Protein AF-A0A1G1HR09-F1 (afdb_monomer)

Solvent-accessible surface area (backbone atoms only — not comparable to full-atom values): 14520 Å² total; per-residue (Å²): 130,71,64,75,44,58,38,80,32,39,50,44,36,66,47,55,40,38,37,26,39,53,86,52,92,50,70,84,75,27,47,77,76,46,40,32,34,39,37,84,41,73,72,37,59,47,62,65,47,36,33,41,48,48,74,45,68,47,99,82,72,47,78,47,76,48,40,28,36,67,82,75,72,43,74,47,55,72,45,78,48,79,88,72,43,75,74,55,55,39,46,73,56,39,34,37,36,38,39,35,40,47,19,14,48,88,26,46,75,64,35,40,52,39,41,39,49,36,55,43,51,41,52,65,68,44,70,65,45,46,47,29,46,21,32,31,29,21,52,80,42,80,78,36,72,72,39,73,56,60,70,62,53,42,55,55,49,71,69,62,68,51,41,66,57,28,50,47,34,60,48,55,48,44,38,66,75,74,64,60,68,63,84,85,36,52,37,36,36,43,36,31,37,47,48,72,43,76,49,57,72,54,31,44,52,37,37,54,50,42,37,75,72,33,30,32,30,34,25,33,29,30,82,86,32,38,58,72,54,36,40,68,47,16,70,42,80,82,33,44,45,48,46,90,54,92,69,60,67,49,83,72,64,49,43,48,71,49,68,49,75,84,70,86,73,72,91,124

Foldseek 3Di:
DFDKDWAAAFQDFKFKAWEWADDDPDLLPTHTLFIKMFGRQGGGATRPWIKGKDWDQDPVRRIDIWIAGPVVRDITDMDTDPPDDVLCVLAPAEAEEEEEEEQAQVCADVNLVLSLLLVLLQLVLCLSHHYWYWYQYVVPGTQGATDPPSVVVSVSSVPGHHYDAAQLLVRLVCCPPPHVPDPRHQAEYEHRDLQDHPDLVSNLVSLVVCRVVGYAYAYEHEPNHPQVSRCSSGSHVVSYYYSPDNDRCCVVRNSYHDYDPPPDDDDD

Mean predicted aligned error: 11.93 Å

Secondary structure (DSSP, 8-state):
-PPEEE--STT---EEEEEEE-S-SSGGGSEEEEEEEE-------TTT-EEEEEEEE-TTSPEEEEEEETTTTEEEPEEE-TT--HHHHTTSS-EEEEEEEE-SGGGTTHHHHHHHHHHHHHHHHHTTS-EEEEEEEETTEEEEEEES-HHHHHHHHHT----S---HHHHHHHIIIIIS--TTSEEEEEEEE-S--SSHHHHHHHHHHHHHTTEEEEEEE-TT--HHHHHHHSSSGGGEEETTS---SHHHHS--EEEE--------

pLDDT: mean 79.77, std 18.25, range [26.56, 97.94]

Nearest PDB structures (foldseek):
  5tky-assembly1_A  TM=8.201E-01  e=2.910E-06  Thermochaetoides thermophila DSM 1495
  7ko2-assembly2_B  TM=7.875E-01  e=2.279E-06  Escherichia coli K-12
  4b9q-assembly3_C  TM=7.978E-01  e=3.716E-06  Escherichia coli
  7ko2-assembly4_D  TM=7.795E-01  e=8.227E-06  Escherichia coli K-12
  5nro-assembly1_A  TM=7.890E-01  e=1.117E-05  Escherichia coli

Sequence (268 aa):
MSPDYVTTYNNQETLDLYVIEGEAEDPRDCELVGSWQIYDIPRRPAGETRLKVTYKYNHNQIVEVEAVDLNNEKTLPLRRIENADMDQLSASRQMDIALLIDCSGSMSGSKISEAKTAAISFLDNFKIASGRVGVITFPGGITQPLNNNFELVKTKIGSLYAGGGTPMTVAIDMVHTQMLTAEEYDKVIVLLSDGAPDHPPSAEASANFAKKKGIRIITVGVSGADEQFLKKIASSPEDYHFCNQSFELESTFINIATQLMGSGLSKL

Structure (mmCIF, N/CA/C/O backbone):
data_AF-A0A1G1HR09-F1
#
_entry.id   AF-A0A1G1HR09-F1
#
loop_
_atom_site.group_PDB
_atom_site.id
_atom_site.type_symbol
_atom_site.label_atom_id
_atom_site.label_alt_id
_atom_site.label_comp_id
_atom_site.label_asym_id
_atom_site.label_entity_id
_atom_site.label_seq_id
_atom_site.pdbx_PDB_ins_code
_atom_site.Cartn_x
_atom_site.Cartn_y
_atom_site.Cartn_z
_atom_site.occupancy
_atom_site.B_iso_or_equiv
_atom_site.auth_seq_id
_atom_site.auth_comp_id
_atom_site.auth_asym_id
_atom_site.auth_atom_id
_atom_site.pdbx_PDB_model_num
ATOM 1 N N . MET A 1 1 ? -19.536 17.354 13.042 1.00 36.59 1 MET A N 1
ATOM 2 C CA . MET A 1 1 ? -20.090 16.353 12.103 1.00 36.59 1 MET A CA 1
ATOM 3 C C . MET A 1 1 ? -19.378 15.051 12.399 1.00 36.59 1 MET A C 1
ATOM 5 O O . MET A 1 1 ? -18.164 15.094 12.523 1.00 36.59 1 MET A O 1
ATOM 9 N N . SER A 1 2 ? -20.104 13.948 12.581 1.00 52.56 2 SER A N 1
ATOM 10 C CA . SER A 1 2 ? -19.480 12.625 12.656 1.00 52.56 2 SER A CA 1
ATOM 11 C C . SER A 1 2 ? -18.902 12.274 11.282 1.00 52.56 2 SER A C 1
ATOM 13 O O . SER A 1 2 ? -19.634 12.446 10.303 1.00 52.56 2 SER A O 1
ATOM 15 N N . PRO A 1 3 ? -17.648 11.824 11.176 1.00 59.38 3 PRO A N 1
ATOM 16 C CA . PRO A 1 3 ? -17.111 11.345 9.906 1.00 59.38 3 PRO A CA 1
ATOM 17 C C . PRO A 1 3 ? -17.829 10.061 9.449 1.00 59.38 3 PRO A C 1
ATOM 19 O O . PRO A 1 3 ? -18.303 9.262 10.261 1.00 59.38 3 PRO A O 1
ATOM 22 N N . ASP A 1 4 ? -17.919 9.895 8.131 1.00 73.19 4 ASP A N 1
ATOM 23 C CA . ASP A 1 4 ? -18.325 8.643 7.498 1.00 73.19 4 ASP A CA 1
ATOM 24 C C . ASP A 1 4 ? -17.071 7.778 7.315 1.00 73.19 4 ASP A C 1
ATOM 26 O O . ASP A 1 4 ? -16.064 8.248 6.789 1.00 73.19 4 ASP A O 1
ATOM 30 N N . TYR A 1 5 ? -17.138 6.514 7.714 1.00 75.25 5 TYR A N 1
ATOM 31 C CA . TYR A 1 5 ? -16.057 5.541 7.580 1.00 75.25 5 TYR A CA 1
ATOM 32 C C . TYR A 1 5 ? -16.332 4.589 6.430 1.00 75.25 5 TYR A C 1
ATOM 34 O O . TYR A 1 5 ? -17.486 4.335 6.088 1.00 75.25 5 TYR A O 1
ATOM 42 N N . VAL A 1 6 ? -15.279 4.019 5.854 1.00 76.31 6 VAL A N 1
ATOM 43 C CA . VAL A 1 6 ? -15.390 3.005 4.806 1.00 76.31 6 VAL A CA 1
ATOM 44 C C . VAL A 1 6 ? -14.567 1.779 5.157 1.00 76.31 6 VAL A C 1
ATOM 46 O O . VAL A 1 6 ? -13.488 1.890 5.732 1.00 76.31 6 VAL A O 1
ATOM 49 N N . THR A 1 7 ? -15.061 0.593 4.807 1.00 72.69 7 THR A N 1
ATOM 50 C CA . THR A 1 7 ? -14.239 -0.623 4.889 1.00 72.69 7 THR A CA 1
ATOM 51 C C . THR A 1 7 ? -13.057 -0.508 3.936 1.00 72.69 7 THR A C 1
ATOM 53 O O . THR A 1 7 ? -13.238 -0.126 2.782 1.00 72.69 7 THR A O 1
ATOM 56 N N . THR A 1 8 ? -11.860 -0.874 4.375 1.00 60.62 8 THR A N 1
ATOM 57 C CA . THR A 1 8 ? -10.617 -0.643 3.627 1.00 60.62 8 THR A CA 1
ATOM 58 C C . THR A 1 8 ? -10.128 -1.871 2.859 1.00 60.62 8 THR A C 1
ATOM 60 O O . THR A 1 8 ? -9.249 -1.753 2.006 1.00 60.62 8 THR A O 1
ATOM 63 N N . TYR A 1 9 ? -10.718 -3.045 3.102 1.00 57.59 9 TYR A N 1
ATOM 64 C CA . TYR A 1 9 ? -10.429 -4.280 2.372 1.00 57.59 9 TYR A CA 1
ATOM 65 C C . TYR A 1 9 ? -11.696 -5.109 2.123 1.00 57.59 9 TYR A C 1
ATOM 67 O O . TYR A 1 9 ? -12.739 -4.927 2.756 1.00 57.59 9 TYR A O 1
ATOM 75 N N . ASN A 1 10 ? -11.615 -6.015 1.145 1.00 61.25 10 ASN A N 1
ATOM 76 C CA . ASN A 1 10 ? -12.748 -6.842 0.748 1.00 61.25 10 ASN A CA 1
ATOM 77 C C . ASN A 1 10 ? -13.206 -7.745 1.885 1.00 61.25 10 ASN A C 1
ATOM 79 O O . ASN A 1 10 ? -12.396 -8.419 2.517 1.00 61.25 10 ASN A O 1
ATOM 83 N N . ASN A 1 11 ? -14.523 -7.855 2.031 1.00 70.06 11 ASN A N 1
ATOM 84 C CA . ASN A 1 11 ? -15.175 -8.706 3.015 1.00 70.06 11 ASN A CA 1
ATOM 85 C C . ASN A 1 11 ? -14.739 -8.387 4.451 1.00 70.06 11 ASN A C 1
ATOM 87 O O . ASN A 1 11 ? -14.703 -9.283 5.285 1.00 70.06 11 ASN A O 1
ATOM 91 N N . GLN A 1 12 ? -14.404 -7.128 4.734 1.00 74.94 12 GLN A N 1
ATOM 92 C CA . GLN A 1 12 ? -14.158 -6.660 6.089 1.00 74.94 12 GLN A CA 1
ATOM 93 C C . GLN A 1 12 ? -15.421 -6.826 6.940 1.00 74.94 12 GLN A C 1
ATOM 95 O O . GLN A 1 12 ? -16.451 -6.220 6.654 1.00 74.94 12 GLN A O 1
ATOM 100 N N . GLU A 1 13 ? -15.324 -7.648 7.984 1.00 82.81 13 GLU A N 1
ATOM 101 C CA . GLU A 1 13 ? -16.438 -7.971 8.890 1.00 82.81 13 GLU A CA 1
ATOM 102 C C . GLU A 1 13 ? -16.353 -7.231 10.228 1.00 82.81 13 GLU A C 1
ATOM 104 O O . GLU A 1 13 ? -17.333 -7.185 10.973 1.00 82.81 13 GLU A O 1
ATOM 109 N N . THR A 1 14 ? -15.194 -6.643 10.535 1.00 80.62 14 THR A N 1
ATOM 110 C CA . THR A 1 14 ? -14.959 -5.915 11.783 1.00 80.62 14 THR A CA 1
ATOM 111 C C . THR A 1 14 ? -14.255 -4.582 11.551 1.00 80.62 14 THR A C 1
ATOM 113 O O . THR A 1 14 ? -13.504 -4.412 10.586 1.00 80.62 14 THR A O 1
ATOM 116 N N . LEU A 1 15 ? -14.507 -3.623 12.437 1.00 76.44 15 LEU A N 1
ATOM 117 C CA . LEU A 1 15 ? -13.826 -2.333 12.483 1.00 76.44 15 LEU A CA 1
ATOM 118 C C . LEU A 1 15 ? -13.651 -1.926 13.946 1.00 76.44 15 LEU A C 1
ATOM 120 O O . LEU A 1 15 ? -14.633 -1.843 14.680 1.00 76.44 15 LEU A O 1
ATOM 124 N N . ASP A 1 16 ? -12.413 -1.695 14.365 1.00 76.62 16 ASP A N 1
ATOM 125 C CA . ASP A 1 16 ? -12.132 -1.162 15.698 1.00 76.62 16 ASP A CA 1
ATOM 126 C C . ASP A 1 16 ? -12.306 0.359 15.686 1.00 76.62 16 ASP A C 1
ATOM 128 O O . ASP A 1 16 ? -12.071 0.998 14.672 1.00 76.62 16 ASP A O 1
ATOM 132 N N . LEU A 1 17 ? -12.779 0.924 16.786 1.00 76.06 17 LEU A N 1
ATOM 133 C CA . LEU A 1 17 ? -13.113 2.329 16.968 1.00 76.06 17 LEU A CA 1
ATOM 134 C C . LEU A 1 17 ? -12.443 2.810 18.249 1.00 76.06 17 LEU A C 1
ATOM 136 O O . LEU A 1 17 ? -12.728 2.262 19.319 1.00 76.06 17 LEU A O 1
ATOM 140 N N . TYR A 1 18 ? -11.662 3.886 18.160 1.00 75.19 18 TYR A N 1
ATOM 141 C CA . TYR A 1 18 ? -11.074 4.562 19.314 1.00 75.19 18 TYR A CA 1
ATOM 142 C C . TYR A 1 18 ? -11.647 5.976 19.433 1.00 75.19 18 TYR A C 1
ATOM 144 O O . TYR A 1 18 ? -11.690 6.772 18.493 1.00 75.19 18 TYR A O 1
ATOM 152 N N . VAL A 1 19 ? -12.156 6.301 20.612 1.00 76.12 19 VAL A N 1
ATOM 153 C CA . VAL A 1 19 ? -12.622 7.653 20.916 1.00 76.12 19 VAL A CA 1
ATOM 154 C C . VAL A 1 19 ? -11.577 8.275 21.814 1.00 76.12 19 VAL A C 1
ATOM 156 O O . VAL A 1 19 ? -11.312 7.750 22.894 1.00 76.12 19 VAL A O 1
ATOM 159 N N . ILE A 1 20 ? -10.981 9.365 21.345 1.00 71.62 20 ILE A N 1
ATOM 160 C CA . ILE A 1 20 ? -9.892 10.058 22.024 1.00 71.62 20 ILE A CA 1
ATOM 161 C C . ILE A 1 20 ? -10.273 11.517 22.292 1.00 71.62 20 ILE A C 1
ATOM 163 O O . ILE A 1 20 ? -11.058 12.123 21.560 1.00 71.62 20 ILE A O 1
ATOM 167 N N . GLU A 1 21 ? -9.714 12.089 23.343 1.00 69.25 21 GLU A N 1
ATOM 168 C CA . GLU A 1 21 ? -9.945 13.466 23.762 1.00 69.25 21 GLU A CA 1
ATOM 169 C C . GLU A 1 21 ? -8.602 14.156 24.003 1.00 69.25 21 GLU A C 1
ATOM 171 O O . GLU A 1 21 ? -7.722 13.626 24.674 1.00 69.25 21 GLU A O 1
ATOM 176 N N . GLY A 1 22 ? -8.411 15.332 23.411 1.00 66.62 22 GLY A N 1
ATOM 177 C CA . GLY A 1 22 ? -7.154 16.072 23.505 1.00 66.62 22 GLY A CA 1
ATOM 178 C C . GLY A 1 22 ? -6.990 17.079 22.373 1.00 66.62 22 GLY A C 1
ATOM 179 O O . GLY A 1 22 ? -7.730 17.049 21.393 1.00 66.62 22 GLY A O 1
ATOM 180 N N . GLU A 1 23 ? -6.032 17.993 22.519 1.00 62.81 23 GLU A N 1
ATOM 181 C CA . GLU A 1 23 ? -5.718 19.045 21.534 1.00 62.81 23 GLU A CA 1
ATOM 182 C C . GLU A 1 23 ? -4.424 18.767 20.751 1.00 62.81 23 GLU A C 1
ATOM 184 O O . GLU A 1 23 ? -4.019 19.584 19.924 1.00 62.81 23 GLU A O 1
ATOM 189 N N . ALA A 1 24 ? -3.760 17.638 21.015 1.00 60.66 24 ALA A N 1
ATOM 190 C CA . ALA A 1 24 ? -2.524 17.281 20.335 1.00 60.66 24 ALA A CA 1
ATOM 191 C C . ALA A 1 24 ? -2.766 17.015 18.840 1.00 60.66 24 ALA A C 1
ATOM 193 O O . ALA A 1 24 ? -3.820 16.519 18.443 1.00 60.66 24 ALA A O 1
ATOM 194 N N . GLU A 1 25 ? -1.773 17.360 18.017 1.00 55.44 25 GLU A N 1
ATOM 195 C CA . GLU A 1 25 ? -1.789 17.062 16.579 1.00 55.44 25 GLU A CA 1
ATOM 196 C C . GLU A 1 25 ? -1.652 15.553 16.332 1.00 55.44 25 GLU A C 1
ATOM 198 O O . GLU A 1 25 ? -2.268 15.018 15.413 1.00 55.44 25 GLU A O 1
ATOM 203 N N . ASP A 1 26 ? -0.898 14.868 17.196 1.00 54.19 26 ASP A N 1
ATOM 204 C CA . ASP A 1 26 ? -0.771 13.417 17.214 1.00 54.19 26 ASP A CA 1
ATOM 205 C C . ASP A 1 26 ? -1.897 12.779 18.058 1.00 54.19 26 ASP A C 1
ATOM 207 O O . ASP A 1 26 ? -1.981 13.024 19.267 1.00 54.19 26 ASP A O 1
ATOM 211 N N . PRO A 1 27 ? -2.756 11.925 17.470 1.00 57.50 27 PRO A N 1
ATOM 212 C CA . PRO A 1 27 ? -3.788 11.182 18.193 1.00 57.50 27 PRO A CA 1
ATOM 213 C C . PRO A 1 27 ? -3.282 10.337 19.371 1.00 57.50 27 PRO A C 1
ATOM 215 O O . PRO A 1 27 ? -4.057 10.051 20.282 1.00 57.50 27 PRO A O 1
ATOM 218 N N . ARG A 1 28 ? -2.009 9.923 19.364 1.00 55.88 28 ARG A N 1
ATOM 219 C CA . ARG A 1 28 ? -1.389 9.116 20.433 1.00 55.88 28 ARG A CA 1
ATOM 220 C C . ARG A 1 28 ? -1.065 9.930 21.679 1.00 55.88 28 ARG A C 1
ATOM 222 O O . ARG A 1 28 ? -0.989 9.375 22.770 1.00 55.88 28 ARG A O 1
ATOM 229 N N . ASP A 1 29 ? -0.925 11.239 21.513 1.00 62.75 29 ASP A N 1
ATOM 230 C CA . ASP A 1 29 ? -0.725 12.182 22.609 1.00 62.75 29 ASP A CA 1
ATOM 231 C C . ASP A 1 29 ? -2.065 12.647 23.220 1.00 62.75 29 ASP A C 1
ATOM 233 O O . ASP A 1 29 ? -2.084 13.452 24.154 1.00 62.75 29 ASP A O 1
ATOM 237 N N . CYS A 1 30 ? -3.198 12.149 22.706 1.00 63.59 30 CYS A N 1
ATOM 238 C CA . CYS A 1 30 ? -4.532 12.375 23.263 1.00 63.59 30 CYS A CA 1
ATOM 239 C C . CYS A 1 30 ? -4.938 11.268 24.253 1.00 63.59 30 CYS A C 1
ATOM 241 O O . CYS A 1 30 ? -4.471 10.132 24.193 1.00 63.59 30 CYS A O 1
ATOM 243 N N . GLU A 1 31 ? -5.869 11.581 25.153 1.00 73.56 31 GLU A N 1
ATOM 244 C CA . GLU A 1 31 ? -6.405 10.634 26.128 1.00 73.56 31 GLU A CA 1
ATOM 245 C C . GLU A 1 31 ? -7.423 9.686 25.479 1.00 73.56 31 GLU A C 1
ATOM 247 O O . GLU A 1 31 ? -8.344 10.120 24.787 1.00 73.56 31 GLU A O 1
ATOM 252 N N . LEU A 1 32 ? -7.301 8.378 25.723 1.00 72.38 32 LEU A N 1
ATOM 253 C CA . LEU A 1 32 ? -8.275 7.393 25.256 1.00 72.38 32 LEU A CA 1
ATOM 254 C C . LEU A 1 32 ? -9.525 7.391 26.149 1.00 72.38 32 LEU A C 1
ATOM 256 O O . LEU A 1 32 ? -9.507 6.891 27.272 1.00 72.38 32 LEU A O 1
ATOM 260 N N . VAL A 1 33 ? -10.645 7.867 25.608 1.00 78.69 33 VAL A N 1
ATOM 261 C CA . VAL A 1 33 ? -11.955 7.891 26.281 1.00 78.69 33 VAL A CA 1
ATOM 262 C C . VAL A 1 33 ? -12.628 6.515 26.243 1.00 78.69 33 VAL A C 1
ATOM 264 O O . VAL A 1 33 ? -13.330 6.110 27.175 1.00 78.69 33 VAL A O 1
ATOM 267 N N . GLY A 1 34 ? -12.423 5.761 25.163 1.00 78.31 34 GLY A N 1
ATOM 268 C CA . GLY A 1 34 ? -12.901 4.388 25.069 1.00 78.31 34 GLY A CA 1
ATOM 269 C C . GLY A 1 34 ? -12.641 3.726 23.725 1.00 78.31 34 GLY A C 1
ATOM 270 O O . GLY A 1 34 ? -12.314 4.381 22.735 1.00 78.31 34 GLY A O 1
ATOM 271 N N . SER A 1 35 ? -12.837 2.408 23.701 1.00 81.69 35 SER A N 1
ATOM 272 C CA . SER A 1 35 ? -12.610 1.579 22.520 1.00 81.69 35 SER A CA 1
ATOM 273 C C . SER A 1 35 ? -13.727 0.569 22.314 1.00 81.69 35 SER A C 1
ATOM 275 O O . SER A 1 35 ? -14.212 -0.063 23.261 1.00 81.69 35 SER A O 1
ATOM 277 N N . TRP A 1 36 ? -14.115 0.393 21.057 1.00 84.94 36 TRP A N 1
ATOM 278 C CA . TRP A 1 36 ? -15.153 -0.540 20.639 1.00 84.94 36 TRP A CA 1
ATOM 279 C C . TRP A 1 36 ? -14.716 -1.280 19.387 1.00 84.94 36 TRP A C 1
ATOM 281 O O . TRP A 1 36 ? -14.022 -0.725 18.552 1.00 84.94 36 TRP A O 1
ATOM 291 N N . GLN A 1 37 ? -15.181 -2.508 19.219 1.00 84.44 37 GLN A N 1
ATOM 292 C CA . GLN A 1 37 ? -15.161 -3.180 17.931 1.00 84.44 37 GLN A CA 1
ATOM 293 C C . GLN A 1 37 ? -16.584 -3.254 17.392 1.00 84.44 37 GLN A C 1
ATOM 295 O O . GLN A 1 37 ? -17.471 -3.819 18.038 1.00 84.44 37 GLN A O 1
ATOM 300 N N . ILE A 1 38 ? -16.782 -2.704 16.202 1.00 88.25 38 ILE A N 1
ATOM 301 C CA . ILE A 1 38 ? -17.940 -2.956 15.353 1.00 88.25 38 ILE A CA 1
ATOM 302 C C . ILE A 1 38 ? -17.717 -4.320 14.700 1.00 88.25 38 ILE A C 1
ATOM 304 O O . ILE A 1 38 ? -16.644 -4.575 14.151 1.00 88.25 38 ILE A O 1
ATOM 308 N N . TYR A 1 39 ? -18.705 -5.204 14.766 1.00 86.62 39 TYR A N 1
ATOM 309 C CA . TYR A 1 39 ? -18.636 -6.537 14.162 1.00 86.62 39 TYR A CA 1
ATOM 310 C C . TYR A 1 39 ? -19.902 -6.846 13.358 1.00 86.62 39 TYR A C 1
ATOM 312 O O . TYR A 1 39 ? -20.828 -6.037 13.314 1.00 86.62 39 TYR A O 1
ATOM 320 N N . ASP A 1 40 ? -19.917 -7.989 12.670 1.00 89.75 40 ASP A N 1
ATOM 321 C CA . ASP A 1 40 ? -20.968 -8.384 11.722 1.00 89.75 40 ASP A CA 1
ATOM 322 C C . ASP A 1 40 ? -21.196 -7.359 10.595 1.00 89.75 40 ASP A C 1
ATOM 324 O O . ASP A 1 40 ? -22.316 -7.187 10.097 1.00 89.75 40 ASP A O 1
ATOM 328 N N . ILE A 1 41 ? -20.126 -6.679 10.166 1.00 89.31 41 ILE A N 1
ATOM 329 C CA . ILE A 1 41 ? -20.164 -5.826 8.978 1.00 89.31 41 ILE A CA 1
ATOM 330 C C . ILE A 1 41 ? -20.441 -6.724 7.758 1.00 89.31 41 ILE A C 1
ATOM 332 O O . ILE A 1 41 ? -19.725 -7.707 7.548 1.00 89.31 41 ILE A O 1
ATOM 336 N N . PRO A 1 42 ? -21.462 -6.428 6.930 1.00 89.88 42 PRO A N 1
ATOM 337 C CA . PRO A 1 42 ? -21.743 -7.238 5.754 1.00 89.88 42 PRO A CA 1
ATOM 338 C C . PRO A 1 42 ? -20.546 -7.296 4.801 1.00 89.88 42 PRO A C 1
ATOM 340 O O . PRO A 1 42 ? -19.979 -6.269 4.426 1.00 89.88 42 PRO A O 1
ATOM 343 N N . ARG A 1 43 ? -20.206 -8.511 4.359 1.00 84.50 43 ARG A N 1
ATOM 344 C CA . ARG A 1 43 ? -19.119 -8.754 3.407 1.00 84.50 43 ARG A CA 1
ATOM 345 C C . ARG A 1 43 ? -19.410 -8.069 2.069 1.00 84.50 43 ARG A C 1
ATOM 347 O O . ARG A 1 43 ? -20.310 -8.487 1.339 1.00 84.50 43 ARG A O 1
ATOM 354 N N . ARG A 1 44 ? -18.641 -7.029 1.750 1.00 84.81 44 ARG A N 1
ATOM 355 C CA . ARG A 1 44 ? -18.677 -6.293 0.477 1.00 84.81 44 ARG A CA 1
ATOM 356 C C . ARG A 1 44 ? -17.250 -6.012 -0.008 1.00 84.81 44 ARG A C 1
ATOM 358 O O . ARG A 1 44 ? -16.317 -6.106 0.794 1.00 84.81 44 ARG A O 1
ATOM 365 N N . PRO A 1 45 ? -17.043 -5.693 -1.294 1.00 80.06 45 PRO A N 1
ATOM 366 C CA . PRO A 1 45 ? -15.780 -5.133 -1.761 1.00 80.06 45 PRO A CA 1
ATOM 367 C C . PRO A 1 45 ? -15.327 -3.920 -0.932 1.00 80.06 45 PRO A C 1
ATOM 369 O O . PRO A 1 45 ? -16.144 -3.196 -0.360 1.00 80.06 45 PRO A O 1
ATOM 372 N N . ALA A 1 46 ? -14.014 -3.706 -0.870 1.00 69.56 46 ALA A N 1
ATOM 373 C CA . ALA A 1 46 ? -13.408 -2.558 -0.207 1.00 69.56 46 ALA A CA 1
ATOM 374 C C . ALA A 1 46 ? -14.032 -1.243 -0.706 1.00 69.56 46 ALA A C 1
ATOM 376 O O . ALA A 1 46 ? -14.343 -1.101 -1.888 1.00 69.56 46 ALA A O 1
ATOM 377 N N . GLY A 1 47 ? -14.221 -0.287 0.199 1.00 70.81 47 GLY A N 1
ATOM 378 C CA . GLY A 1 47 ? -14.843 1.008 -0.070 1.00 70.81 47 GLY A CA 1
ATOM 379 C C . GLY A 1 47 ? -16.368 0.992 -0.229 1.00 70.81 47 GLY A C 1
ATOM 380 O O . GLY A 1 47 ? -16.976 2.059 -0.189 1.00 70.81 47 GLY A O 1
ATOM 381 N N . GLU A 1 48 ? -17.014 -0.171 -0.390 1.00 83.00 48 GLU A N 1
ATOM 382 C CA . GLU A 1 48 ? -18.465 -0.214 -0.626 1.00 83.00 48 GLU A CA 1
ATOM 383 C C . GLU A 1 48 ? -19.295 -0.080 0.646 1.00 83.00 48 GLU A C 1
ATOM 385 O O . GLU A 1 48 ? -20.377 0.504 0.596 1.00 83.00 48 GLU A O 1
ATOM 390 N N . THR A 1 49 ? -18.827 -0.611 1.776 1.00 84.25 49 THR A N 1
ATOM 391 C CA . THR A 1 49 ? -19.518 -0.423 3.053 1.00 84.25 49 THR A CA 1
ATOM 392 C C . THR A 1 49 ? -19.160 0.942 3.621 1.00 84.25 49 THR A C 1
ATOM 394 O O . THR A 1 49 ? -17.998 1.180 3.951 1.00 84.25 49 THR A O 1
ATOM 397 N N . ARG A 1 50 ? -20.168 1.804 3.786 1.00 85.69 50 ARG A N 1
ATOM 398 C CA . ARG A 1 50 ? -20.041 3.110 4.440 1.00 85.69 50 ARG A CA 1
ATOM 399 C C . ARG A 1 50 ? -20.684 3.062 5.820 1.00 85.69 50 ARG A C 1
ATOM 401 O O . ARG A 1 50 ? -21.875 2.796 5.930 1.00 85.69 50 ARG A O 1
ATOM 408 N N . LEU A 1 51 ? -19.922 3.336 6.869 1.00 85.62 51 LEU A N 1
ATOM 409 C CA . LEU A 1 51 ? -20.398 3.342 8.246 1.00 85.62 51 LEU A CA 1
ATOM 410 C C . LEU A 1 51 ? -20.481 4.770 8.768 1.00 85.62 51 LEU A C 1
ATOM 412 O O . LEU A 1 51 ? -19.506 5.510 8.720 1.00 85.62 51 LEU A O 1
ATOM 416 N N . LYS A 1 52 ? -21.619 5.145 9.337 1.00 85.62 52 LYS A N 1
ATOM 417 C CA . LYS A 1 52 ? -21.732 6.354 10.146 1.00 85.62 52 LYS A CA 1
ATOM 418 C C . LYS A 1 52 ? -21.592 5.971 11.608 1.00 85.62 52 LYS A C 1
ATOM 420 O O . LYS A 1 52 ? -22.420 5.215 12.113 1.00 85.62 52 LYS A O 1
ATOM 425 N N . VAL A 1 53 ? -20.578 6.507 12.282 1.00 83.56 53 VAL A N 1
ATOM 426 C CA . VAL A 1 53 ? -20.422 6.328 13.731 1.00 83.56 53 VAL A CA 1
ATOM 427 C C . VAL A 1 53 ? -20.819 7.608 14.442 1.00 83.56 53 VAL A C 1
ATOM 429 O O . VAL A 1 53 ? -20.313 8.685 14.141 1.00 83.56 53 VAL A O 1
ATOM 432 N N . THR A 1 54 ? -21.726 7.500 15.400 1.00 81.38 54 THR A N 1
ATOM 433 C CA . THR A 1 54 ? -22.141 8.607 16.260 1.00 81.38 54 THR A CA 1
ATOM 434 C C . THR A 1 54 ? -21.824 8.298 17.707 1.00 81.38 54 THR A C 1
ATOM 436 O O . THR A 1 54 ? -21.878 7.147 18.132 1.00 81.38 54 THR A O 1
ATOM 439 N N . TYR A 1 55 ? -21.535 9.340 18.474 1.00 81.19 55 TYR A N 1
ATOM 440 C CA . TYR A 1 55 ? -21.218 9.238 19.888 1.00 81.19 55 TYR A CA 1
ATOM 441 C C . TYR A 1 55 ? -21.946 10.325 20.675 1.00 81.19 55 TYR A C 1
ATOM 443 O O . TYR A 1 55 ? -22.221 11.413 20.161 1.00 81.19 55 TYR A O 1
ATOM 451 N N . LYS A 1 56 ? -22.264 10.031 21.932 1.00 77.88 56 LYS A N 1
ATOM 452 C CA . LYS A 1 56 ? -22.856 10.988 22.872 1.00 77.88 56 LYS A CA 1
ATOM 453 C C . LYS A 1 56 ? -22.409 10.669 24.293 1.00 77.88 56 LYS A C 1
ATOM 455 O O . LYS A 1 56 ? -22.267 9.503 24.647 1.00 77.88 56 LYS A O 1
ATOM 460 N N . TYR A 1 57 ? -22.249 11.695 25.120 1.00 74.62 57 TYR A N 1
ATOM 461 C CA . TYR A 1 57 ? -22.127 11.497 26.561 1.00 74.62 57 TYR A CA 1
ATOM 462 C C . TYR A 1 57 ? -23.516 11.314 27.160 1.00 74.62 57 TYR A C 1
ATOM 464 O O . TYR A 1 57 ? -24.420 12.115 26.908 1.00 74.62 57 TYR A O 1
ATOM 472 N N . ASN A 1 58 ? -23.693 10.272 27.964 1.00 75.50 58 ASN A N 1
ATOM 473 C CA . ASN A 1 58 ? -24.874 10.170 28.809 1.00 75.50 58 ASN A CA 1
ATOM 474 C C . ASN A 1 58 ? -24.702 10.984 30.104 1.00 75.50 58 ASN A C 1
ATOM 476 O O . ASN A 1 58 ? -23.661 11.594 30.356 1.00 75.50 58 ASN A O 1
ATOM 480 N N . HIS A 1 59 ? -25.735 10.993 30.949 1.00 72.06 59 HIS A N 1
ATOM 481 C CA . HIS A 1 59 ? -25.748 11.760 32.200 1.00 72.06 59 HIS A CA 1
ATOM 482 C C . HIS A 1 59 ? -24.638 11.363 33.196 1.00 72.06 59 HIS A C 1
ATOM 484 O O . HIS A 1 59 ? -24.380 12.107 34.137 1.00 72.06 59 HIS A O 1
ATOM 490 N N . ASN A 1 60 ? -23.988 10.211 33.000 1.00 75.56 60 ASN A N 1
ATOM 491 C CA . ASN A 1 60 ? -22.878 9.718 33.816 1.00 75.56 60 ASN A CA 1
ATOM 492 C C . ASN A 1 60 ? -21.504 9.978 33.176 1.00 75.56 60 ASN A C 1
ATOM 494 O O . ASN A 1 60 ? -20.526 9.376 33.605 1.00 75.56 60 ASN A O 1
ATOM 498 N N . GLN A 1 61 ? -21.427 10.825 32.142 1.00 67.81 61 GLN A N 1
ATOM 499 C CA . GLN A 1 61 ? -20.202 11.083 31.371 1.00 67.81 61 GLN A CA 1
ATOM 500 C C . GLN A 1 61 ? -19.610 9.828 30.707 1.00 67.81 61 GLN A C 1
ATOM 502 O O . GLN A 1 61 ? -18.437 9.798 30.351 1.00 67.81 61 GLN A O 1
ATOM 507 N N . ILE A 1 62 ? -20.427 8.796 30.484 1.00 74.69 62 ILE A N 1
ATOM 508 C CA . ILE A 1 62 ? -20.019 7.629 29.704 1.00 74.69 62 ILE A CA 1
ATOM 509 C C . ILE A 1 62 ? -20.315 7.919 28.235 1.00 74.69 62 ILE A C 1
ATOM 511 O O . ILE A 1 62 ? -21.431 8.323 27.893 1.00 74.69 62 ILE A O 1
ATOM 515 N N . VAL A 1 63 ? -19.324 7.692 27.373 1.00 78.88 63 VAL A N 1
ATOM 516 C CA . VAL A 1 63 ? -19.504 7.748 25.921 1.00 78.88 63 VAL A CA 1
ATOM 517 C C . VAL A 1 63 ? -20.320 6.541 25.462 1.00 78.88 63 VAL A C 1
ATOM 519 O O . VAL A 1 63 ? -19.922 5.390 25.635 1.00 78.88 63 VAL A O 1
ATOM 522 N N . GLU A 1 64 ? -21.473 6.814 24.864 1.00 81.75 64 GLU A N 1
ATOM 523 C CA . GLU A 1 64 ? -22.277 5.851 24.122 1.00 81.75 64 GLU A CA 1
ATOM 524 C C . GLU A 1 64 ? -21.964 5.993 22.640 1.00 81.75 64 GLU A C 1
ATOM 526 O O . GLU A 1 64 ? -22.042 7.095 22.097 1.00 81.75 64 GLU A O 1
ATOM 531 N N . VAL A 1 65 ? -21.636 4.875 21.999 1.00 85.75 65 VAL A N 1
ATOM 532 C CA . VAL A 1 65 ? -21.304 4.798 20.578 1.00 85.75 65 VAL A CA 1
ATOM 533 C C . VAL A 1 65 ? -22.374 4.004 19.845 1.00 85.75 65 VAL A C 1
ATOM 535 O O . VAL A 1 65 ? -22.800 2.945 20.305 1.00 85.75 65 VAL A O 1
ATOM 538 N N . GLU A 1 66 ? -22.750 4.488 18.670 1.00 89.38 66 GLU A N 1
ATOM 539 C CA . GLU A 1 66 ? -23.583 3.783 17.706 1.00 89.38 66 GLU A CA 1
ATOM 540 C C . GLU A 1 66 ? -22.905 3.776 16.333 1.00 89.38 66 GLU A C 1
ATOM 542 O O . GLU A 1 66 ? -22.318 4.776 15.925 1.00 89.38 66 GLU A O 1
ATOM 547 N N . ALA A 1 67 ? -23.004 2.657 15.615 1.00 89.81 67 ALA A N 1
ATOM 548 C CA . ALA A 1 67 ? -22.518 2.510 14.250 1.00 89.81 67 ALA A CA 1
ATOM 549 C C . ALA A 1 67 ? -23.655 2.048 13.334 1.00 89.81 67 ALA A C 1
ATOM 551 O O . ALA A 1 67 ? -24.328 1.061 13.630 1.00 89.81 67 ALA A O 1
ATOM 552 N N . VAL A 1 68 ? -23.851 2.741 12.214 1.00 91.75 68 VAL A N 1
ATOM 553 C CA . VAL A 1 68 ? -24.897 2.445 11.226 1.00 91.75 68 VAL A CA 1
ATOM 554 C C . VAL A 1 68 ? -24.259 2.203 9.866 1.00 91.75 68 VAL A C 1
ATOM 556 O O . VAL A 1 68 ? -23.511 3.046 9.377 1.00 91.75 68 VAL A O 1
ATOM 559 N N . ASP A 1 69 ? -24.578 1.074 9.238 1.00 93.19 69 ASP A N 1
ATOM 560 C CA . ASP A 1 69 ? -24.258 0.819 7.833 1.00 93.19 69 ASP A CA 1
ATOM 561 C C . ASP A 1 69 ? -25.187 1.663 6.947 1.00 93.19 69 ASP A C 1
ATOM 563 O O . ASP A 1 69 ? -26.388 1.420 6.861 1.00 93.19 69 ASP A O 1
ATOM 567 N N . LEU A 1 70 ? -24.636 2.688 6.298 1.00 90.50 70 LEU A N 1
ATOM 568 C CA . LEU A 1 70 ? -25.376 3.630 5.459 1.00 90.50 70 LEU A CA 1
ATOM 569 C C . LEU A 1 70 ? -25.921 2.987 4.180 1.00 90.50 70 LEU A C 1
ATOM 571 O O . LEU A 1 70 ? -26.794 3.564 3.537 1.00 90.50 70 LEU A O 1
ATOM 575 N N . ASN A 1 71 ? -25.431 1.807 3.789 1.00 91.19 71 ASN A N 1
ATOM 576 C CA . ASN A 1 71 ? -25.914 1.122 2.595 1.00 91.19 71 ASN A CA 1
ATOM 577 C C . ASN A 1 71 ? -27.284 0.465 2.815 1.00 91.19 71 ASN A C 1
ATOM 579 O O . ASN A 1 71 ? -28.023 0.261 1.854 1.00 91.19 71 ASN A O 1
ATOM 583 N N . ASN A 1 72 ? -27.603 0.074 4.050 1.00 92.31 72 ASN A N 1
ATOM 584 C CA . ASN A 1 72 ? -28.846 -0.627 4.401 1.00 92.31 72 ASN A CA 1
ATOM 585 C C . ASN A 1 72 ? -29.555 -0.041 5.634 1.00 92.31 72 ASN A C 1
ATOM 587 O O . ASN A 1 72 ? -30.533 -0.626 6.095 1.00 92.31 72 ASN A O 1
ATOM 591 N N . GLU A 1 73 ? -29.052 1.074 6.163 1.00 92.75 73 GLU A N 1
ATOM 592 C CA . GLU A 1 73 ? -29.542 1.776 7.355 1.00 92.75 73 GLU A CA 1
ATOM 593 C C . GLU A 1 73 ? -29.607 0.894 8.615 1.00 92.75 73 GLU A C 1
ATOM 595 O O . GLU A 1 73 ? -30.368 1.163 9.546 1.00 92.75 73 GLU A O 1
ATOM 600 N N . LYS A 1 74 ? -28.807 -0.178 8.672 1.00 95.25 74 LYS A N 1
ATOM 601 C CA . LYS A 1 74 ? -28.807 -1.122 9.791 1.00 95.25 74 LYS A CA 1
ATOM 602 C C . LYS A 1 74 ? -27.786 -0.709 10.849 1.00 95.25 74 LYS A C 1
ATOM 604 O O . LYS A 1 74 ? -26.600 -0.564 10.5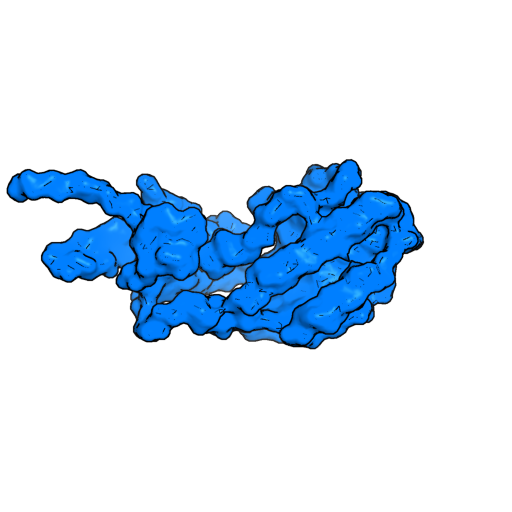51 1.00 95.25 74 LYS A O 1
ATOM 609 N N . THR A 1 75 ? -28.227 -0.622 12.103 1.00 95.31 75 THR A N 1
ATOM 610 C CA . THR A 1 75 ? -27.319 -0.517 13.253 1.00 95.31 75 THR A CA 1
ATOM 611 C C . THR A 1 75 ? -26.502 -1.800 13.388 1.00 95.31 75 THR A C 1
ATOM 613 O O . THR A 1 75 ? -27.048 -2.909 13.422 1.00 95.31 75 THR A O 1
ATOM 616 N N . LEU A 1 76 ? -25.185 -1.645 13.456 1.00 94.19 76 LEU A N 1
ATOM 617 C CA . LEU A 1 76 ? -24.246 -2.740 13.632 1.00 94.19 76 LEU A CA 1
ATOM 618 C C . LEU A 1 76 ? -23.955 -2.961 15.116 1.00 94.19 76 LEU A C 1
ATOM 620 O O . LEU A 1 76 ? -23.947 -2.004 15.894 1.00 94.19 76 LEU A O 1
ATOM 624 N N . PRO A 1 77 ? -23.726 -4.213 15.534 1.00 93.88 77 PRO A N 1
ATOM 625 C CA . PRO A 1 77 ? -23.402 -4.497 16.914 1.00 93.88 77 PRO A CA 1
ATOM 626 C C . PRO A 1 77 ? -21.994 -3.993 17.261 1.00 93.88 77 PRO A C 1
ATOM 628 O O . PRO A 1 77 ? -21.054 -4.087 16.469 1.00 93.88 77 PRO A O 1
ATOM 631 N N . LEU A 1 78 ? -21.858 -3.476 18.483 1.00 90.62 78 LEU A N 1
ATOM 632 C CA . LEU A 1 78 ? -20.592 -3.028 19.052 1.00 90.62 78 LEU A CA 1
ATOM 633 C C . LEU A 1 78 ? -20.268 -3.848 20.297 1.00 90.62 78 LEU A C 1
ATOM 635 O O . LEU A 1 78 ? -21.152 -4.165 21.095 1.00 90.62 78 LEU A O 1
ATOM 639 N N . ARG A 1 79 ? -18.990 -4.168 20.492 1.00 87.69 79 ARG A N 1
ATOM 640 C CA . ARG A 1 79 ? -18.470 -4.714 21.751 1.00 87.69 79 ARG A CA 1
ATOM 641 C C . ARG A 1 79 ? -17.390 -3.796 22.292 1.00 87.69 79 ARG A C 1
ATOM 643 O O . ARG A 1 79 ? -16.531 -3.357 21.535 1.00 87.69 79 ARG A O 1
ATOM 650 N N . ARG A 1 80 ? -17.436 -3.492 23.589 1.00 84.56 80 ARG A N 1
ATOM 651 C CA . ARG A 1 80 ? -16.388 -2.695 24.234 1.00 84.56 80 ARG A CA 1
ATOM 652 C C . ARG A 1 80 ? -15.103 -3.516 24.296 1.00 84.56 80 ARG A C 1
ATOM 654 O O . ARG A 1 80 ? -15.154 -4.706 24.603 1.00 84.56 80 ARG A O 1
ATOM 661 N N . ILE A 1 81 ? -13.977 -2.880 24.005 1.00 79.69 81 ILE A N 1
ATOM 662 C CA . ILE A 1 81 ? -12.654 -3.476 24.174 1.00 79.69 81 ILE A CA 1
ATOM 663 C C . ILE A 1 81 ? -12.160 -3.052 25.561 1.00 79.69 81 ILE A C 1
ATOM 665 O O . ILE A 1 81 ? -11.968 -1.865 25.820 1.00 79.69 81 ILE A O 1
ATOM 669 N N . GLU A 1 82 ? -12.046 -4.007 26.484 1.00 76.06 82 GLU A N 1
ATOM 670 C CA . GLU A 1 82 ? -11.542 -3.748 27.839 1.00 76.06 82 GLU A CA 1
ATOM 671 C C . GLU A 1 82 ? -10.013 -3.693 27.858 1.00 76.06 82 GLU A C 1
ATOM 673 O O . GLU A 1 82 ? -9.363 -4.434 27.125 1.00 76.06 82 GLU A O 1
ATOM 678 N N . ASN A 1 83 ? -9.448 -2.840 28.725 1.00 64.62 83 ASN A N 1
ATOM 679 C CA . ASN A 1 83 ? -8.000 -2.605 28.832 1.00 64.62 83 ASN A CA 1
ATOM 680 C C . ASN A 1 83 ? -7.360 -2.284 27.479 1.00 64.62 83 ASN A C 1
ATOM 682 O O . ASN A 1 83 ? -6.292 -2.793 27.145 1.00 64.62 83 ASN A O 1
ATOM 686 N N . ALA A 1 84 ? -8.060 -1.467 26.694 1.00 60.06 84 ALA A N 1
ATOM 687 C CA . ALA A 1 84 ? -7.549 -0.980 25.438 1.00 60.06 84 ALA A CA 1
ATOM 688 C C . ALA A 1 84 ? -6.305 -0.126 25.695 1.00 60.06 84 ALA A C 1
ATOM 690 O O . ALA A 1 84 ? -6.390 0.986 26.208 1.00 60.06 84 ALA A O 1
ATOM 691 N N . ASP A 1 85 ? -5.151 -0.692 25.382 1.00 57.91 85 ASP A N 1
ATOM 692 C CA . ASP A 1 85 ? -3.887 0.012 25.285 1.00 57.91 85 ASP A CA 1
ATOM 693 C C . ASP A 1 85 ? -3.670 0.317 23.801 1.00 57.91 85 ASP A C 1
ATOM 695 O O . ASP A 1 85 ? -3.627 -0.609 22.984 1.00 57.91 85 ASP A O 1
ATOM 699 N N . MET A 1 86 ? -3.602 1.603 23.441 1.00 51.47 86 MET A N 1
ATOM 700 C CA . MET A 1 86 ? -3.400 2.030 22.051 1.00 51.47 86 MET A CA 1
ATOM 701 C C . MET A 1 86 ? -2.151 1.369 21.440 1.00 51.47 86 MET A C 1
ATOM 703 O O . MET A 1 86 ? -2.185 1.010 20.263 1.00 51.47 86 MET A O 1
ATOM 707 N N . ASP A 1 87 ? -1.124 1.083 22.256 1.00 47.97 87 ASP A N 1
ATOM 708 C CA . ASP A 1 87 ? 0.101 0.384 21.845 1.00 47.97 87 ASP A CA 1
ATOM 709 C C . ASP A 1 87 ? -0.097 -1.135 21.640 1.00 47.97 87 ASP A C 1
ATOM 711 O O . ASP A 1 87 ? 0.652 -1.773 20.900 1.00 47.97 87 ASP A O 1
ATOM 715 N N . GLN A 1 88 ? -1.103 -1.754 22.271 1.00 44.50 88 GLN A N 1
ATOM 716 C CA . GLN A 1 88 ? -1.430 -3.184 22.100 1.00 44.50 88 GLN A CA 1
ATOM 717 C C . GLN A 1 88 ? -2.510 -3.428 21.043 1.00 44.50 88 GLN A C 1
ATOM 719 O O . GLN A 1 88 ? -2.674 -4.547 20.555 1.00 44.50 88 GLN A O 1
ATOM 724 N N . LEU A 1 89 ? -3.262 -2.402 20.663 1.00 43.69 89 LEU A N 1
ATOM 725 C CA . LEU A 1 89 ? -4.348 -2.516 19.694 1.00 43.69 89 LEU A CA 1
ATOM 726 C C . LEU A 1 89 ? -3.882 -2.376 18.244 1.00 43.69 89 LEU A C 1
ATOM 728 O O . LEU A 1 89 ? -4.422 -3.078 17.384 1.00 43.69 89 LEU A O 1
ATOM 732 N N . SER A 1 90 ? -2.775 -1.663 18.007 1.00 42.94 90 SER A N 1
ATOM 733 C CA . SER A 1 90 ? -1.942 -1.833 16.805 1.00 42.94 90 SER A CA 1
ATOM 734 C C . SER A 1 90 ? -1.335 -3.246 16.692 1.00 42.94 90 SER A C 1
ATOM 736 O O . SER A 1 90 ? -0.877 -3.646 15.619 1.00 42.94 90 SER A O 1
ATOM 738 N N . ALA A 1 91 ? -1.344 -4.032 17.780 1.00 40.66 91 ALA A N 1
ATOM 739 C CA . ALA A 1 91 ? -0.875 -5.417 17.815 1.00 40.66 91 ALA A CA 1
ATOM 740 C C . ALA A 1 91 ? -1.987 -6.471 17.642 1.00 40.66 91 ALA A C 1
ATOM 742 O O . ALA A 1 91 ? -1.683 -7.657 17.495 1.00 40.66 91 ALA A O 1
ATOM 743 N N . SER A 1 92 ? -3.267 -6.073 17.632 1.00 41.47 92 SER A N 1
ATOM 744 C CA . SER A 1 92 ? -4.396 -7.019 17.573 1.00 41.47 92 SER A CA 1
ATOM 745 C C . SER A 1 92 ? -4.650 -7.609 16.178 1.00 41.47 92 SER A C 1
ATOM 747 O O . SER A 1 92 ? -5.211 -8.701 16.068 1.00 41.47 92 SER A O 1
ATOM 749 N N . ARG A 1 93 ? -4.191 -6.940 15.112 1.00 53.94 93 ARG A N 1
ATOM 750 C CA . ARG A 1 93 ? -4.216 -7.452 13.736 1.00 53.94 93 ARG A CA 1
ATOM 751 C C . ARG A 1 93 ? -2.788 -7.560 13.233 1.00 53.94 93 ARG A C 1
ATOM 753 O O . ARG A 1 93 ? -2.127 -6.556 12.989 1.00 53.94 93 ARG A O 1
ATOM 760 N N . GLN A 1 94 ? -2.293 -8.789 13.118 1.00 68.44 94 GLN A N 1
ATOM 761 C CA . GLN A 1 94 ? -0.962 -9.008 12.570 1.00 68.44 94 GLN A CA 1
ATOM 762 C C . GLN A 1 94 ? -0.989 -8.655 11.082 1.00 68.44 94 GLN A C 1
ATOM 764 O O . GLN A 1 94 ? -1.875 -9.089 10.349 1.00 68.44 94 GLN A O 1
ATOM 769 N N . MET A 1 95 ? -0.036 -7.843 10.636 1.00 76.56 95 MET A N 1
ATOM 770 C CA . MET A 1 95 ? 0.005 -7.369 9.254 1.00 76.56 95 MET A CA 1
ATOM 771 C C . MET A 1 95 ? 1.205 -7.932 8.511 1.00 76.56 95 MET A C 1
ATOM 773 O O . MET A 1 95 ? 2.320 -7.933 9.034 1.00 76.56 95 MET A O 1
ATOM 777 N N . ASP A 1 96 ? 0.985 -8.341 7.267 1.00 86.75 96 ASP A N 1
ATOM 778 C CA . ASP A 1 96 ? 2.056 -8.606 6.322 1.00 86.75 96 ASP A CA 1
ATOM 779 C C . ASP A 1 96 ? 2.063 -7.540 5.227 1.00 86.75 96 ASP A C 1
ATOM 781 O O . ASP A 1 96 ? 1.084 -7.336 4.500 1.00 86.75 96 ASP A O 1
ATOM 785 N N . ILE A 1 97 ? 3.210 -6.882 5.086 1.00 89.56 97 ILE A N 1
ATOM 786 C CA . ILE A 1 97 ? 3.423 -5.827 4.103 1.00 89.56 97 ILE A CA 1
ATOM 787 C C . ILE A 1 97 ? 4.459 -6.280 3.083 1.00 89.56 97 ILE A C 1
ATOM 789 O O . ILE A 1 97 ? 5.582 -6.654 3.428 1.00 89.56 97 ILE A O 1
ATOM 793 N N . ALA A 1 98 ? 4.102 -6.178 1.808 1.00 94.38 98 ALA A N 1
ATOM 794 C CA . ALA A 1 98 ? 5.029 -6.304 0.696 1.00 94.38 98 ALA A CA 1
ATOM 795 C C . ALA A 1 98 ? 5.378 -4.912 0.149 1.00 94.38 98 ALA A C 1
ATOM 797 O O . ALA A 1 98 ? 4.546 -4.250 -0.475 1.00 94.38 98 ALA A O 1
ATOM 798 N N . LEU A 1 99 ? 6.624 -4.479 0.356 1.00 95.12 99 LEU A N 1
ATOM 799 C CA . LEU A 1 99 ? 7.188 -3.298 -0.294 1.00 95.12 99 LEU A CA 1
ATOM 800 C C . LEU A 1 99 ? 7.622 -3.664 -1.712 1.00 95.12 99 LEU A C 1
ATOM 802 O O . LEU A 1 99 ? 8.571 -4.425 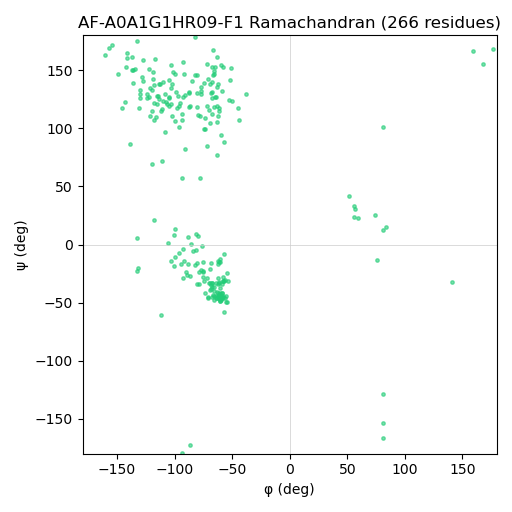-1.901 1.00 95.12 99 LEU A O 1
ATOM 806 N N . LEU A 1 100 ? 6.927 -3.123 -2.705 1.00 97.69 100 LEU A N 1
ATOM 807 C CA . LEU A 1 100 ? 7.218 -3.292 -4.121 1.00 97.69 100 LEU A CA 1
ATOM 808 C C . LEU A 1 100 ? 7.965 -2.056 -4.618 1.00 97.69 100 LEU A C 1
ATOM 810 O O . LEU A 1 100 ? 7.364 -0.999 -4.771 1.00 97.69 100 LEU A O 1
ATOM 814 N N . ILE A 1 101 ? 9.267 -2.179 -4.867 1.00 97.69 101 ILE A N 1
ATOM 815 C CA . ILE A 1 101 ? 10.119 -1.041 -5.238 1.00 97.69 101 ILE A CA 1
ATOM 816 C C . ILE A 1 101 ? 10.558 -1.167 -6.692 1.00 97.69 101 ILE A C 1
ATOM 818 O O . ILE A 1 101 ? 11.296 -2.086 -7.060 1.00 97.69 101 ILE A O 1
ATOM 822 N N . ASP A 1 102 ? 10.129 -0.204 -7.499 1.00 97.94 102 ASP A N 1
ATOM 823 C CA . ASP A 1 102 ? 10.574 -0.043 -8.872 1.00 97.94 102 ASP A CA 1
ATOM 824 C C . ASP A 1 102 ? 12.061 0.321 -8.902 1.00 97.94 102 ASP A C 1
ATOM 826 O O . ASP A 1 102 ? 12.506 1.330 -8.350 1.00 97.94 102 ASP A O 1
ATOM 830 N N . CYS A 1 103 ? 12.836 -0.553 -9.526 1.00 97.56 103 CYS A N 1
ATOM 831 C CA . CYS A 1 103 ? 14.262 -0.407 -9.752 1.00 97.56 103 CYS A CA 1
ATOM 832 C C . CYS A 1 103 ? 14.561 -0.363 -11.252 1.00 97.56 103 CYS A C 1
ATOM 834 O O . CYS A 1 103 ? 15.680 -0.669 -11.641 1.00 97.56 103 CYS A O 1
ATOM 836 N N . SER A 1 104 ? 13.593 -0.030 -12.106 1.00 97.38 104 SER A N 1
ATOM 837 C CA . SER A 1 104 ? 13.779 0.067 -13.555 1.00 97.38 104 SER A CA 1
ATOM 838 C C . SER A 1 104 ? 14.716 1.210 -13.953 1.00 97.38 104 SER A C 1
ATOM 840 O O . SER A 1 104 ? 15.058 2.089 -13.160 1.00 97.38 104 SER A O 1
ATOM 842 N N . GLY A 1 105 ? 15.156 1.225 -15.213 1.00 96.06 105 GLY A N 1
ATOM 843 C CA . GLY A 1 105 ? 16.065 2.255 -15.720 1.00 96.06 105 GLY A CA 1
ATOM 844 C C . GLY A 1 105 ? 15.532 3.690 -15.589 1.00 96.06 105 GLY A C 1
ATOM 845 O O . GLY A 1 105 ? 16.330 4.602 -15.357 1.00 96.06 105 GLY A O 1
ATOM 846 N N . SER A 1 106 ? 14.212 3.904 -15.675 1.00 95.44 106 SER A N 1
ATOM 847 C CA . SER A 1 106 ? 13.588 5.232 -15.537 1.00 95.44 106 SER A CA 1
ATOM 848 C C . SER A 1 106 ? 13.674 5.786 -14.114 1.00 95.44 106 SER A C 1
ATOM 850 O O . SER A 1 106 ? 13.667 7.004 -13.934 1.00 95.44 106 SER A O 1
ATOM 852 N N . MET A 1 107 ? 13.863 4.910 -13.123 1.00 97.12 107 MET A N 1
ATOM 853 C CA . MET A 1 107 ? 14.068 5.264 -11.719 1.00 97.12 107 MET A CA 1
ATOM 854 C C . MET A 1 107 ? 15.486 5.781 -11.425 1.00 97.12 107 MET A C 1
ATOM 856 O O . MET A 1 107 ? 15.790 6.144 -10.292 1.00 97.12 107 MET A O 1
ATOM 860 N N . SER A 1 108 ? 16.385 5.839 -12.409 1.00 95.06 108 SER A N 1
ATOM 861 C CA . SER A 1 108 ? 17.752 6.333 -12.202 1.00 95.06 108 SER A CA 1
ATOM 862 C C . SER A 1 108 ? 17.793 7.770 -11.656 1.00 95.06 108 SER A C 1
ATOM 864 O O . SER A 1 108 ? 16.916 8.592 -11.912 1.00 95.06 108 SER A O 1
ATOM 866 N N . GLY A 1 109 ? 18.859 8.102 -10.923 1.00 94.50 109 GLY A N 1
ATOM 867 C CA . GLY A 1 109 ? 19.062 9.450 -10.385 1.00 94.50 109 GLY A CA 1
ATOM 868 C C . GLY A 1 109 ? 18.268 9.712 -9.103 1.00 94.50 109 GLY A C 1
ATOM 869 O O . GLY A 1 109 ? 18.379 8.955 -8.136 1.00 94.50 109 GLY A O 1
ATOM 870 N N . SER A 1 110 ? 17.510 10.813 -9.061 1.00 93.81 110 SER A N 1
ATOM 871 C CA . SER A 1 110 ? 16.781 11.206 -7.847 1.00 93.81 110 SER A CA 1
ATOM 872 C C . SER A 1 110 ? 15.612 10.271 -7.542 1.00 93.81 110 SER A C 1
ATOM 874 O O . SER A 1 110 ? 15.385 9.977 -6.375 1.00 93.81 110 SER A O 1
ATOM 876 N N . LYS A 1 111 ? 14.944 9.713 -8.561 1.00 95.62 111 LYS A N 1
ATOM 877 C CA . LYS A 1 111 ? 13.744 8.877 -8.396 1.00 95.62 111 LYS A CA 1
ATOM 878 C C . LYS A 1 111 ? 13.970 7.639 -7.521 1.00 95.62 111 LYS A C 1
ATOM 880 O O . LYS A 1 111 ? 13.177 7.370 -6.626 1.00 95.62 111 LYS A O 1
ATOM 885 N N . ILE A 1 112 ? 15.065 6.900 -7.717 1.00 96.00 112 ILE A N 1
ATOM 886 C CA . ILE A 1 112 ? 15.389 5.745 -6.863 1.00 96.00 112 ILE A CA 1
ATOM 887 C C . ILE A 1 112 ? 15.737 6.193 -5.441 1.00 96.00 112 ILE A C 1
ATOM 889 O O . ILE A 1 112 ? 15.420 5.495 -4.484 1.00 96.00 112 ILE A O 1
ATOM 893 N N . SER A 1 113 ? 16.356 7.366 -5.283 1.00 95.00 113 SER A N 1
ATOM 894 C CA . SER A 1 113 ? 16.619 7.938 -3.959 1.00 95.00 113 SER A CA 1
ATOM 895 C C . SER A 1 113 ? 15.312 8.320 -3.260 1.00 95.00 113 SER A C 1
ATOM 897 O O . SER A 1 113 ? 15.128 7.972 -2.101 1.00 95.00 113 SER A O 1
ATOM 899 N N . GLU A 1 114 ? 14.376 8.939 -3.979 1.00 93.44 114 GLU A N 1
ATOM 900 C CA . GLU A 1 114 ? 13.032 9.278 -3.502 1.00 93.44 114 GLU A CA 1
ATOM 901 C C . GLU A 1 114 ? 12.248 8.028 -3.083 1.00 93.44 114 GLU A C 1
ATOM 903 O O . GLU A 1 114 ? 11.702 7.993 -1.982 1.00 93.44 114 GLU A O 1
ATOM 908 N N . ALA A 1 115 ? 12.256 6.972 -3.904 1.00 94.25 115 ALA A N 1
ATOM 909 C CA . ALA A 1 115 ? 11.621 5.698 -3.569 1.00 94.25 115 ALA A CA 1
ATOM 910 C C . ALA A 1 115 ? 12.236 5.066 -2.309 1.00 94.25 115 ALA A C 1
ATOM 912 O O . ALA A 1 115 ? 11.512 4.624 -1.419 1.00 94.25 115 ALA A O 1
ATOM 913 N N . LYS A 1 116 ? 13.570 5.056 -2.185 1.00 95.00 116 LYS A N 1
ATOM 914 C CA . LYS A 1 116 ? 14.248 4.558 -0.977 1.00 95.00 116 LYS A CA 1
ATOM 915 C C . LYS A 1 116 ? 13.869 5.360 0.260 1.00 95.00 116 LYS A C 1
ATOM 917 O O . LYS A 1 116 ? 13.563 4.764 1.287 1.00 95.00 116 LYS A O 1
ATOM 922 N N . THR A 1 117 ? 13.898 6.688 0.166 1.00 91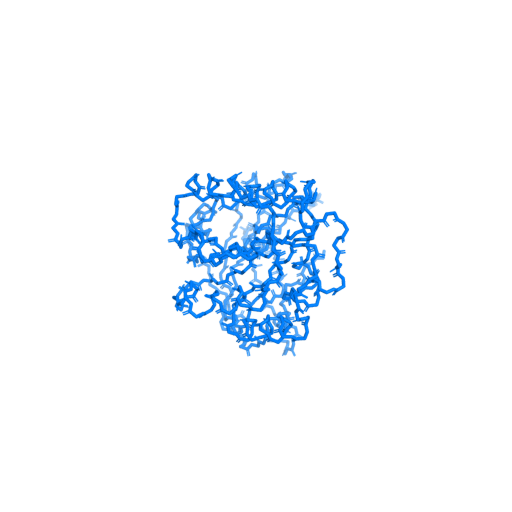.94 117 THR A N 1
ATOM 923 C CA . THR A 1 117 ? 13.537 7.575 1.273 1.00 91.94 117 THR A CA 1
ATOM 924 C C . THR A 1 117 ? 12.092 7.344 1.690 1.00 91.94 117 THR A C 1
ATOM 926 O O . THR A 1 117 ? 11.855 7.101 2.866 1.00 91.94 117 THR A O 1
ATOM 929 N N . ALA A 1 118 ? 11.149 7.312 0.747 1.00 88.06 118 ALA A N 1
ATOM 930 C CA . ALA A 1 118 ? 9.745 7.050 1.043 1.00 88.06 118 ALA A CA 1
ATOM 931 C C . ALA A 1 118 ? 9.533 5.672 1.694 1.00 88.06 118 ALA A C 1
ATOM 933 O O . ALA A 1 118 ? 8.813 5.569 2.682 1.00 88.06 118 ALA A O 1
ATOM 934 N N . ALA A 1 119 ? 10.204 4.622 1.207 1.00 90.44 119 ALA A N 1
ATOM 935 C CA . ALA A 1 119 ? 10.111 3.286 1.793 1.00 90.44 119 ALA A CA 1
ATOM 936 C C . ALA A 1 119 ? 10.734 3.200 3.201 1.00 90.44 119 ALA A C 1
ATOM 938 O O . ALA A 1 119 ? 10.213 2.496 4.061 1.00 90.44 119 ALA A O 1
ATOM 939 N N . ILE A 1 120 ? 11.838 3.906 3.462 1.00 89.81 120 ILE A N 1
ATOM 940 C CA . ILE A 1 120 ? 12.460 3.950 4.794 1.00 89.81 120 ILE A CA 1
ATOM 941 C C . ILE A 1 120 ? 11.596 4.758 5.764 1.00 89.81 120 ILE A C 1
ATOM 943 O O . ILE A 1 120 ? 11.331 4.268 6.859 1.00 89.81 120 ILE A O 1
ATOM 947 N N . SER A 1 121 ? 11.108 5.932 5.354 1.00 82.94 121 SER A N 1
ATOM 948 C CA . SER A 1 121 ? 10.184 6.744 6.155 1.00 82.94 121 SER A CA 1
ATOM 949 C C . SER A 1 121 ? 8.910 5.971 6.484 1.00 82.94 121 SER A C 1
ATOM 951 O O . SER A 1 121 ? 8.465 5.974 7.626 1.00 82.94 121 SER A O 1
ATOM 953 N N . PHE A 1 122 ? 8.376 5.226 5.514 1.00 81.69 122 PHE A N 1
ATOM 954 C CA . PHE A 1 122 ? 7.271 4.304 5.738 1.00 81.69 122 PHE A CA 1
ATOM 955 C C . PHE A 1 122 ? 7.585 3.281 6.836 1.00 81.69 122 PHE A C 1
ATOM 957 O O . PHE A 1 122 ? 6.764 3.065 7.720 1.00 81.69 122 PHE A O 1
ATOM 964 N N . LEU A 1 123 ? 8.772 2.665 6.815 1.00 81.06 123 LEU A N 1
ATOM 965 C CA . LEU A 1 123 ? 9.166 1.690 7.836 1.00 81.06 123 LEU A CA 1
ATOM 966 C C . LEU A 1 123 ? 9.369 2.312 9.211 1.00 81.06 123 LEU A C 1
ATOM 968 O O . LEU A 1 123 ? 9.123 1.641 10.206 1.00 81.06 123 LEU A O 1
ATOM 972 N N . ASP A 1 124 ? 9.843 3.554 9.279 1.00 78.38 124 ASP A N 1
ATOM 973 C CA . ASP A 1 124 ? 9.968 4.271 10.545 1.00 78.38 124 ASP A CA 1
ATOM 974 C C . ASP A 1 124 ? 8.605 4.625 11.139 1.00 78.38 124 ASP A C 1
ATOM 976 O O . ASP A 1 124 ? 8.415 4.422 12.336 1.00 78.38 124 ASP A O 1
ATOM 980 N N . ASN A 1 125 ? 7.640 5.015 10.305 1.00 67.31 125 ASN A N 1
ATOM 981 C CA . ASN A 1 125 ? 6.259 5.243 10.733 1.00 67.31 125 ASN A CA 1
ATOM 982 C C . ASN A 1 125 ? 5.520 3.928 11.045 1.00 67.31 125 ASN A C 1
ATOM 984 O O . ASN A 1 125 ? 4.636 3.901 11.886 1.00 67.31 125 ASN A O 1
ATOM 988 N N . PHE A 1 126 ? 5.886 2.812 10.406 1.00 66.44 126 PHE A N 1
ATOM 989 C CA . PHE A 1 126 ? 5.263 1.505 10.646 1.00 66.44 126 PHE A CA 1
ATOM 990 C C . PHE A 1 126 ? 5.703 0.838 11.962 1.00 66.44 126 PHE A C 1
ATOM 992 O O . PHE A 1 126 ? 5.052 -0.103 12.412 1.00 66.44 126 PHE A O 1
ATOM 999 N N . LYS A 1 127 ? 6.786 1.301 12.609 1.00 54.97 127 LYS A N 1
ATOM 1000 C CA . LYS A 1 127 ? 7.376 0.687 13.822 1.00 54.97 127 LYS A CA 1
ATOM 1001 C C . LYS A 1 127 ? 6.427 0.547 15.024 1.00 54.97 127 LYS A C 1
ATOM 1003 O O . LYS A 1 127 ? 6.801 -0.103 15.996 1.00 54.97 127 LYS A O 1
ATOM 1008 N N . ILE A 1 128 ? 5.237 1.128 14.954 1.00 43.78 128 ILE A N 1
ATOM 1009 C CA . ILE A 1 128 ? 4.205 1.123 15.994 1.00 43.78 128 ILE A CA 1
ATOM 1010 C C . ILE A 1 128 ? 3.217 -0.052 15.819 1.00 43.78 128 ILE A C 1
ATOM 1012 O O . ILE A 1 128 ? 2.519 -0.411 16.764 1.00 43.78 128 ILE A O 1
ATOM 1016 N N . ALA A 1 129 ? 3.195 -0.722 14.659 1.00 49.84 129 ALA A N 1
ATOM 1017 C CA . ALA A 1 129 ? 2.340 -1.882 14.393 1.00 49.84 129 ALA A CA 1
ATOM 1018 C C . ALA A 1 129 ? 3.110 -3.214 14.484 1.00 49.84 129 ALA A C 1
ATOM 1020 O O . ALA A 1 129 ? 4.223 -3.363 13.968 1.00 49.84 129 ALA A O 1
ATOM 1021 N N . SER A 1 130 ? 2.502 -4.236 15.099 1.00 59.00 130 SER A N 1
ATOM 1022 C CA . SER A 1 130 ? 3.057 -5.597 15.073 1.00 59.00 130 SER A CA 1
ATOM 1023 C C . SER A 1 130 ? 2.848 -6.221 13.689 1.00 59.00 130 SER A C 1
ATOM 1025 O O . SER A 1 130 ? 1.773 -6.729 13.379 1.00 59.00 130 SER A O 1
ATOM 1027 N N . GLY A 1 131 ? 3.882 -6.216 12.844 1.00 74.94 131 GLY A N 1
ATOM 1028 C CA . GLY A 1 131 ? 3.799 -6.806 11.507 1.00 74.94 131 GLY A CA 1
ATOM 1029 C C . GLY A 1 131 ? 5.130 -7.271 10.928 1.00 74.94 131 GLY A C 1
ATOM 1030 O O . GLY A 1 131 ? 6.208 -7.033 11.479 1.00 74.94 131 GLY A O 1
ATOM 1031 N N . ARG A 1 132 ? 5.051 -7.971 9.796 1.00 86.69 132 ARG A N 1
ATOM 1032 C CA . ARG A 1 132 ? 6.207 -8.416 9.015 1.00 86.69 132 ARG A CA 1
ATOM 1033 C C . ARG A 1 132 ? 6.264 -7.633 7.716 1.00 86.69 132 ARG A C 1
ATOM 1035 O O . ARG A 1 132 ? 5.251 -7.429 7.055 1.00 86.69 132 ARG A O 1
ATOM 1042 N N . VAL A 1 133 ? 7.470 -7.253 7.314 1.00 90.19 133 VAL A N 1
ATOM 1043 C CA . VAL A 1 133 ? 7.704 -6.581 6.037 1.00 90.19 133 VAL A CA 1
ATOM 1044 C C . VAL A 1 133 ? 8.636 -7.418 5.172 1.00 90.19 133 VAL A C 1
ATOM 1046 O O . VAL A 1 133 ? 9.672 -7.905 5.632 1.00 90.19 133 VAL A O 1
ATOM 1049 N N . GLY A 1 134 ? 8.259 -7.583 3.908 1.00 93.69 134 GLY A N 1
ATOM 1050 C CA . GLY A 1 134 ? 9.091 -8.121 2.841 1.00 93.69 134 GLY A CA 1
ATOM 1051 C C . GLY A 1 134 ? 9.317 -7.075 1.751 1.00 93.69 134 GLY A C 1
ATOM 1052 O O . GLY A 1 134 ? 8.565 -6.112 1.633 1.00 93.69 134 GLY A O 1
ATOM 1053 N N . VAL A 1 135 ? 10.363 -7.263 0.948 1.00 96.44 135 VAL A N 1
ATOM 1054 C CA . VAL A 1 135 ? 10.711 -6.387 -0.178 1.00 96.44 135 VAL A CA 1
ATOM 1055 C C . VAL A 1 135 ? 10.785 -7.208 -1.453 1.00 96.44 135 VAL A C 1
ATOM 1057 O O . VAL A 1 135 ? 11.544 -8.180 -1.539 1.00 96.44 135 VAL A O 1
ATOM 1060 N N . ILE A 1 136 ? 10.035 -6.770 -2.457 1.00 97.75 136 ILE A N 1
ATOM 1061 C CA . ILE A 1 136 ? 10.125 -7.223 -3.839 1.00 97.75 136 ILE A CA 1
ATOM 1062 C C . ILE A 1 136 ? 10.611 -6.041 -4.668 1.00 97.75 136 ILE A C 1
ATOM 1064 O O . ILE A 1 136 ? 10.016 -4.968 -4.649 1.00 97.75 136 ILE A O 1
ATOM 1068 N N . THR A 1 137 ? 11.692 -6.229 -5.409 1.00 97.62 137 THR A N 1
ATOM 1069 C CA . THR A 1 137 ? 12.147 -5.241 -6.385 1.00 97.62 137 THR A CA 1
ATOM 1070 C C . THR A 1 137 ? 11.706 -5.664 -7.771 1.00 97.62 137 THR A C 1
ATOM 1072 O O . THR A 1 137 ? 11.635 -6.858 -8.079 1.00 97.62 137 THR A O 1
ATOM 1075 N N . PHE A 1 138 ? 11.405 -4.700 -8.631 1.00 97.06 138 PHE A N 1
ATOM 1076 C CA . PHE A 1 138 ? 11.175 -4.985 -10.040 1.00 97.06 138 PHE A CA 1
ATOM 1077 C C . PHE A 1 138 ? 11.982 -4.022 -10.911 1.00 97.06 138 PHE A C 1
ATOM 1079 O O . PHE A 1 138 ? 11.781 -2.815 -10.814 1.00 97.06 138 PHE A O 1
ATOM 1086 N N . PRO A 1 139 ? 12.925 -4.546 -11.713 1.00 95.06 139 PRO A N 1
ATOM 1087 C CA . PRO A 1 139 ? 13.276 -5.963 -11.830 1.00 95.06 139 PRO A CA 1
ATOM 1088 C C . PRO A 1 139 ? 14.032 -6.469 -10.576 1.00 95.06 139 PRO A C 1
ATOM 1090 O O . PRO A 1 139 ? 14.654 -5.690 -9.858 1.00 95.06 139 PRO A O 1
ATOM 1093 N N . GLY A 1 140 ? 13.973 -7.779 -10.295 1.00 92.00 140 GLY A N 1
ATOM 1094 C CA . GLY A 1 140 ? 14.786 -8.420 -9.241 1.00 92.00 140 GLY A CA 1
ATOM 1095 C C . GLY A 1 140 ? 14.096 -9.510 -8.410 1.00 92.00 140 GLY A C 1
ATOM 1096 O O . GLY A 1 140 ? 14.749 -10.482 -8.037 1.00 92.00 140 GLY A O 1
ATOM 1097 N N . GLY A 1 141 ? 12.786 -9.415 -8.175 1.00 93.81 141 GLY A N 1
ATOM 1098 C CA . GLY A 1 141 ? 12.024 -10.382 -7.375 1.00 93.81 141 GLY A CA 1
ATOM 1099 C C . GLY A 1 141 ? 12.156 -10.158 -5.862 1.00 93.81 141 GLY A C 1
ATOM 1100 O O . GLY A 1 141 ? 12.379 -9.036 -5.407 1.00 93.81 141 GLY A O 1
ATOM 1101 N N . ILE A 1 142 ? 11.984 -11.216 -5.059 1.00 94.44 142 ILE A N 1
ATOM 1102 C CA . ILE A 1 142 ? 12.037 -11.134 -3.587 1.00 94.44 142 ILE A CA 1
ATOM 1103 C C . ILE A 1 142 ? 13.478 -10.852 -3.145 1.00 94.44 142 ILE A C 1
ATOM 1105 O O . ILE A 1 142 ? 14.326 -11.742 -3.130 1.00 94.44 142 ILE A O 1
ATOM 1109 N N . THR A 1 143 ? 13.736 -9.609 -2.747 1.00 94.25 143 THR A N 1
ATOM 1110 C CA . THR A 1 143 ? 15.039 -9.154 -2.236 1.00 94.25 143 THR A CA 1
ATOM 1111 C C . THR A 1 143 ? 15.146 -9.335 -0.720 1.00 94.25 143 THR A C 1
ATOM 1113 O O . THR A 1 143 ? 16.243 -9.506 -0.184 1.00 94.25 143 THR A O 1
ATOM 1116 N N . GLN A 1 144 ? 14.007 -9.327 -0.022 1.00 94.38 144 GLN A N 1
ATOM 1117 C CA . GLN A 1 144 ? 13.922 -9.586 1.411 1.00 94.38 144 GLN A CA 1
ATOM 1118 C C . GLN A 1 144 ? 12.603 -10.313 1.729 1.00 94.38 144 GLN A C 1
ATOM 1120 O O . GLN A 1 144 ? 11.536 -9.745 1.501 1.00 94.38 144 GLN A O 1
ATOM 1125 N N . PRO A 1 145 ? 12.630 -11.550 2.255 1.00 93.25 145 PRO A N 1
ATOM 1126 C CA . PRO A 1 145 ? 11.424 -12.222 2.742 1.00 93.25 145 PRO A CA 1
ATOM 1127 C C . PRO A 1 145 ? 10.784 -11.492 3.932 1.00 93.25 145 PRO A C 1
ATOM 1129 O O . PRO A 1 145 ? 11.463 -10.727 4.624 1.00 93.25 145 PRO A O 1
ATOM 1132 N N . LEU A 1 146 ? 9.504 -11.777 4.201 1.00 90.38 146 LEU A N 1
ATOM 1133 C CA . LEU A 1 146 ? 8.778 -11.249 5.363 1.00 90.38 146 LEU A CA 1
ATOM 1134 C C . LEU A 1 146 ? 9.540 -11.518 6.662 1.00 90.38 146 LEU A C 1
ATOM 1136 O O . LEU A 1 146 ? 9.865 -12.660 6.986 1.00 90.38 146 LEU A O 1
ATOM 1140 N N . ASN A 1 147 ? 9.815 -10.460 7.414 1.00 86.50 147 ASN A N 1
ATOM 1141 C CA . ASN A 1 147 ? 10.384 -10.538 8.753 1.00 86.50 147 ASN A CA 1
ATOM 1142 C C . ASN A 1 147 ? 10.045 -9.266 9.545 1.00 86.50 147 ASN A C 1
ATOM 1144 O O . ASN A 1 147 ? 9.565 -8.287 8.982 1.00 86.50 147 ASN A O 1
ATOM 1148 N N . ASN A 1 148 ? 10.308 -9.283 10.846 1.00 84.62 148 ASN A N 1
ATOM 1149 C CA . ASN A 1 148 ? 10.080 -8.164 11.765 1.00 84.62 148 ASN A CA 1
ATOM 1150 C C . ASN A 1 148 ? 11.367 -7.375 12.093 1.00 84.62 148 ASN A C 1
ATOM 1152 O O . ASN A 1 148 ? 11.364 -6.517 12.970 1.00 84.62 148 ASN A O 1
ATOM 1156 N N . ASN A 1 149 ? 12.485 -7.651 11.410 1.00 88.12 149 ASN A N 1
ATOM 1157 C CA . ASN A 1 149 ? 13.732 -6.908 11.568 1.00 88.12 149 ASN A CA 1
ATOM 1158 C C . ASN A 1 149 ? 13.776 -5.749 10.562 1.00 88.12 149 ASN A C 1
ATOM 1160 O O . ASN A 1 149 ? 14.388 -5.835 9.495 1.00 88.12 149 ASN A O 1
ATOM 1164 N N . PHE A 1 150 ? 13.122 -4.642 10.909 1.00 87.19 150 PHE A N 1
ATOM 1165 C CA . PHE A 1 150 ? 13.018 -3.486 10.017 1.00 87.19 150 PHE A CA 1
ATOM 1166 C C . PHE A 1 150 ? 14.372 -2.858 9.668 1.00 87.19 150 PHE A C 1
ATOM 1168 O O . PHE A 1 150 ? 14.532 -2.347 8.565 1.00 87.19 150 PHE A O 1
ATOM 1175 N N . GLU A 1 151 ? 15.378 -2.948 10.539 1.00 90.06 151 GLU A N 1
ATOM 1176 C CA . GLU A 1 151 ? 16.721 -2.435 10.235 1.00 90.06 151 GLU A CA 1
ATOM 1177 C C . GLU A 1 151 ? 17.418 -3.260 9.136 1.00 90.06 151 GLU A C 1
ATOM 1179 O O . GLU A 1 151 ? 18.082 -2.703 8.253 1.00 90.06 151 GLU A O 1
ATOM 1184 N N . LEU A 1 152 ? 17.192 -4.580 9.099 1.00 91.00 152 LEU A N 1
ATOM 1185 C CA . LEU A 1 152 ? 17.621 -5.426 7.980 1.00 91.00 152 LEU A CA 1
ATOM 1186 C C . LEU A 1 152 ? 16.914 -5.022 6.679 1.00 91.00 152 LEU A C 1
ATOM 1188 O O . LEU A 1 152 ? 17.565 -4.875 5.642 1.00 91.00 152 LEU A O 1
ATOM 1192 N N . VAL A 1 153 ? 15.596 -4.812 6.737 1.00 92.81 153 VA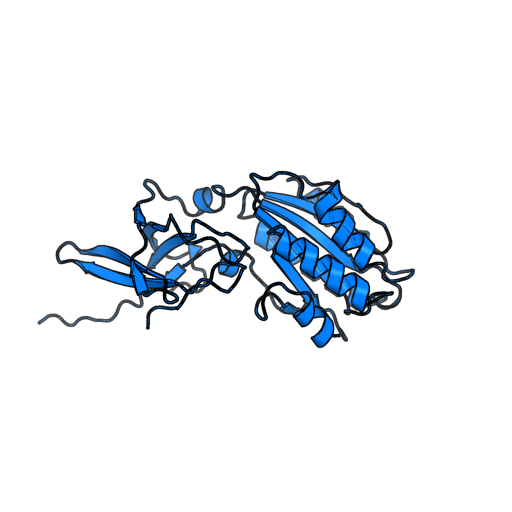L A N 1
ATOM 1193 C CA . VAL A 1 153 ? 14.786 -4.391 5.584 1.00 92.81 153 VAL A CA 1
ATOM 1194 C C . VAL A 1 153 ? 15.288 -3.051 5.028 1.00 92.81 153 VAL A C 1
ATOM 1196 O O . VAL A 1 153 ? 15.560 -2.943 3.831 1.00 92.81 153 VAL A O 1
ATOM 1199 N N . LYS A 1 154 ? 15.515 -2.054 5.890 1.00 93.44 154 LYS A N 1
ATOM 1200 C CA . LYS A 1 154 ? 16.066 -0.744 5.504 1.00 93.44 154 LYS A CA 1
ATOM 1201 C C . LYS A 1 154 ? 17.451 -0.842 4.885 1.00 93.44 154 LYS A C 1
ATOM 1203 O O . LYS A 1 154 ? 17.715 -0.186 3.881 1.00 93.44 154 LYS A O 1
ATOM 1208 N N . THR A 1 155 ? 18.322 -1.688 5.436 1.00 94.75 155 THR A N 1
ATOM 1209 C CA . THR A 1 155 ? 19.660 -1.920 4.871 1.00 94.75 155 THR A CA 1
ATOM 1210 C C . THR A 1 155 ? 19.560 -2.433 3.432 1.00 94.75 155 THR A C 1
ATOM 1212 O O . THR A 1 155 ? 20.284 -1.963 2.551 1.00 94.75 155 THR A O 1
ATOM 1215 N N . LYS A 1 156 ? 18.625 -3.355 3.156 1.00 95.19 156 LYS A N 1
ATOM 1216 C CA . LYS A 1 156 ? 18.377 -3.848 1.793 1.00 95.19 156 LYS A CA 1
ATOM 1217 C C . LYS A 1 156 ? 17.866 -2.748 0.870 1.00 95.19 156 LYS A C 1
ATOM 1219 O O . LYS A 1 156 ? 18.426 -2.581 -0.213 1.00 95.19 156 LYS A O 1
ATOM 1224 N N . ILE A 1 157 ? 16.893 -1.957 1.318 1.00 95.69 157 ILE A N 1
ATOM 1225 C CA . ILE A 1 157 ? 16.363 -0.808 0.565 1.00 95.69 157 ILE A CA 1
ATOM 1226 C C . ILE A 1 157 ? 17.477 0.201 0.239 1.00 95.69 157 ILE A C 1
ATOM 1228 O O . ILE A 1 157 ? 17.612 0.637 -0.905 1.00 95.69 157 ILE A O 1
ATOM 1232 N N . GLY A 1 158 ? 18.345 0.517 1.203 1.00 96.06 158 GLY A N 1
ATOM 1233 C CA . GLY A 1 158 ? 19.466 1.438 1.004 1.00 96.06 158 GLY A CA 1
ATOM 1234 C C . GLY A 1 158 ? 20.416 1.005 -0.119 1.00 96.06 158 GLY A C 1
ATOM 1235 O O . GLY A 1 158 ? 20.950 1.854 -0.837 1.00 96.06 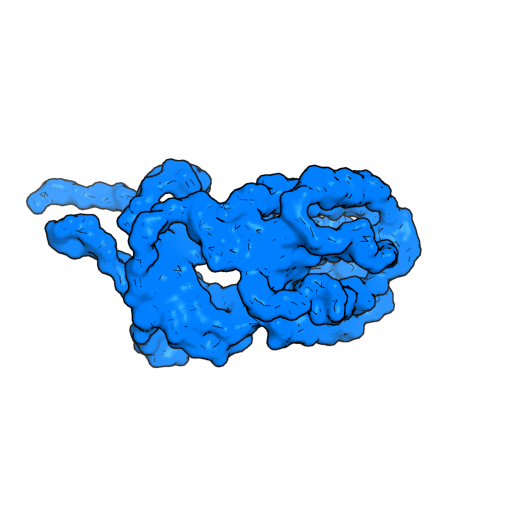158 GLY A O 1
ATOM 1236 N N . SER A 1 159 ? 20.561 -0.306 -0.336 1.00 95.69 159 SER A N 1
ATOM 1237 C CA . SER A 1 159 ? 21.468 -0.884 -1.339 1.00 95.69 159 SER A CA 1
ATOM 1238 C C . SER A 1 159 ? 20.911 -0.966 -2.768 1.00 95.69 159 SER A C 1
ATOM 1240 O O . SER A 1 159 ? 21.650 -1.336 -3.680 1.00 95.69 159 SER A O 1
ATOM 1242 N N . LEU A 1 160 ? 19.636 -0.622 -2.988 1.00 96.44 160 LEU A N 1
ATOM 1243 C CA . LEU A 1 160 ? 18.994 -0.764 -4.301 1.00 96.44 160 LEU A CA 1
ATOM 1244 C C . LEU A 1 160 ? 19.612 0.150 -5.367 1.00 96.44 160 LEU A C 1
ATOM 1246 O O . LEU A 1 160 ? 20.125 1.228 -5.069 1.00 96.44 160 LEU A O 1
ATOM 1250 N N . TYR A 1 161 ? 19.541 -0.248 -6.628 1.00 95.25 161 TYR A N 1
ATOM 1251 C CA . TYR A 1 161 ? 19.993 0.564 -7.754 1.00 95.25 161 TYR A CA 1
ATOM 1252 C C . TYR A 1 161 ? 19.044 0.384 -8.933 1.00 95.25 161 TYR A C 1
ATOM 1254 O O . TYR A 1 161 ? 18.393 -0.650 -9.057 1.00 95.25 161 TYR A O 1
ATOM 1262 N N . ALA A 1 162 ? 18.967 1.409 -9.776 1.00 96.44 162 ALA A N 1
ATOM 1263 C CA . ALA A 1 162 ? 18.098 1.429 -10.942 1.00 96.44 162 ALA A CA 1
ATOM 1264 C C . ALA A 1 162 ? 18.761 0.751 -12.155 1.00 96.44 162 ALA A C 1
ATOM 1266 O O . ALA A 1 162 ? 19.957 0.928 -12.400 1.00 96.44 162 ALA A O 1
ATOM 1267 N N . GLY A 1 163 ? 17.982 0.003 -12.932 1.00 94.00 163 GLY A N 1
ATOM 1268 C CA . GLY A 1 163 ? 18.385 -0.663 -14.163 1.00 94.00 163 GLY A CA 1
ATOM 1269 C C . GLY A 1 163 ? 17.346 -1.673 -14.666 1.00 94.00 163 GLY A C 1
ATOM 1270 O O . GLY A 1 163 ? 16.575 -2.240 -13.903 1.00 94.00 163 GLY A O 1
ATOM 1271 N N . GLY A 1 164 ? 17.349 -1.943 -15.973 1.00 94.06 164 GLY A N 1
ATOM 1272 C CA . GLY A 1 164 ? 16.437 -2.914 -16.592 1.00 94.06 164 GLY A CA 1
ATOM 1273 C C . GLY A 1 164 ? 15.029 -2.370 -16.868 1.00 94.06 164 GLY A C 1
ATOM 1274 O O . GLY A 1 164 ? 14.823 -1.156 -16.888 1.00 94.06 164 GLY A O 1
ATOM 1275 N N . GLY A 1 165 ? 14.096 -3.282 -17.159 1.00 94.50 165 GLY A N 1
ATOM 1276 C CA . GLY A 1 165 ? 12.687 -2.972 -17.447 1.00 94.50 165 GLY A CA 1
ATOM 1277 C C . GLY A 1 165 ? 11.823 -2.887 -16.191 1.00 94.50 165 GLY A C 1
ATOM 1278 O O . GLY A 1 165 ? 12.335 -2.996 -15.080 1.00 94.50 165 GLY A O 1
ATOM 1279 N N . THR A 1 166 ? 10.513 -2.764 -16.367 1.00 95.81 166 THR A N 1
ATOM 1280 C CA . THR A 1 166 ? 9.549 -2.541 -15.282 1.00 95.81 166 THR A CA 1
ATOM 1281 C C . THR A 1 166 ? 8.525 -3.686 -15.212 1.00 95.81 166 THR A C 1
ATOM 1283 O O . THR A 1 166 ? 7.341 -3.483 -15.516 1.00 95.81 166 THR A O 1
ATOM 1286 N N . PRO A 1 167 ? 8.921 -4.915 -14.802 1.00 97.12 167 PRO A N 1
ATOM 1287 C CA . PRO A 1 167 ? 8.046 -6.092 -14.788 1.00 97.12 167 PRO A CA 1
ATOM 1288 C C . PRO A 1 167 ? 7.077 -6.084 -13.588 1.00 97.12 167 PRO A C 1
ATOM 1290 O O . PRO A 1 167 ? 7.035 -7.011 -12.778 1.00 97.12 167 PRO A O 1
ATOM 1293 N N . MET A 1 168 ? 6.272 -5.026 -13.474 1.00 97.81 168 MET A N 1
ATOM 1294 C CA . MET A 1 168 ? 5.359 -4.770 -12.357 1.00 97.81 168 MET A CA 1
ATOM 1295 C C . MET A 1 168 ? 4.299 -5.865 -12.187 1.00 97.81 168 MET A C 1
ATOM 1297 O O . MET A 1 168 ? 3.980 -6.230 -11.059 1.00 97.81 168 MET A O 1
ATOM 1301 N N . THR A 1 169 ? 3.784 -6.433 -13.287 1.00 97.69 169 THR A N 1
ATOM 1302 C CA . THR A 1 169 ? 2.848 -7.572 -13.234 1.00 97.69 169 THR A CA 1
ATOM 1303 C C . THR A 1 169 ? 3.438 -8.722 -12.423 1.00 97.69 169 THR A C 1
ATOM 1305 O O . THR A 1 169 ? 2.803 -9.212 -11.497 1.00 97.69 169 THR A O 1
ATOM 1308 N N . VAL A 1 170 ? 4.683 -9.102 -12.727 1.00 96.62 170 VAL A N 1
ATOM 1309 C CA . VAL A 1 170 ? 5.365 -10.209 -12.048 1.00 96.62 170 VAL A CA 1
ATOM 1310 C C . VAL A 1 170 ? 5.544 -9.890 -10.567 1.00 96.62 170 VAL A C 1
ATOM 1312 O O . VAL A 1 170 ? 5.317 -10.753 -9.725 1.00 96.62 170 VAL A O 1
ATOM 1315 N N . ALA A 1 171 ? 5.896 -8.647 -10.235 1.00 96.94 171 ALA A N 1
ATOM 1316 C CA . ALA A 1 171 ? 6.060 -8.218 -8.851 1.00 96.94 171 ALA A CA 1
ATOM 1317 C C . ALA A 1 171 ? 4.765 -8.366 -8.039 1.00 96.94 171 ALA A C 1
ATOM 1319 O O . ALA A 1 171 ? 4.792 -8.953 -6.960 1.00 96.94 171 ALA A O 1
ATOM 1320 N N . ILE A 1 172 ? 3.634 -7.881 -8.566 1.00 96.62 172 ILE A N 1
ATOM 1321 C CA . ILE A 1 172 ? 2.323 -7.980 -7.903 1.00 96.62 172 ILE A CA 1
ATOM 1322 C C . ILE A 1 172 ? 1.879 -9.448 -7.800 1.00 96.62 172 ILE A C 1
ATOM 1324 O O . ILE A 1 172 ? 1.331 -9.866 -6.774 1.00 96.62 172 ILE A O 1
ATOM 1328 N N . ASP A 1 173 ? 2.173 -10.267 -8.812 1.00 95.19 173 ASP A N 1
ATOM 1329 C CA . ASP A 1 173 ? 1.860 -11.695 -8.783 1.00 95.19 173 ASP A CA 1
ATOM 1330 C C . ASP A 1 173 ? 2.653 -12.450 -7.704 1.00 95.19 173 ASP A C 1
ATOM 1332 O O . ASP A 1 173 ? 2.103 -13.294 -6.989 1.00 95.19 173 ASP A O 1
ATOM 1336 N N . MET A 1 174 ? 3.933 -12.115 -7.516 1.00 93.81 174 MET A N 1
ATOM 1337 C CA . MET A 1 174 ? 4.770 -12.703 -6.463 1.00 93.81 174 MET A CA 1
ATOM 1338 C C . MET A 1 174 ? 4.228 -12.423 -5.059 1.00 93.81 174 MET A C 1
ATOM 1340 O O . MET A 1 174 ? 4.349 -13.278 -4.182 1.00 93.81 174 MET A O 1
ATOM 1344 N N . VAL A 1 175 ? 3.589 -11.269 -4.839 1.00 90.06 175 VAL A N 1
ATOM 1345 C CA . VAL A 1 175 ? 3.014 -10.927 -3.531 1.00 90.06 175 VAL A CA 1
ATOM 1346 C C . VAL A 1 175 ? 2.017 -11.989 -3.090 1.00 90.06 175 VAL A C 1
ATOM 1348 O O . VAL A 1 175 ? 2.179 -12.586 -2.029 1.00 90.06 175 VAL A O 1
ATOM 1351 N N . HIS A 1 176 ? 0.987 -12.238 -3.894 1.00 82.44 176 HIS A N 1
ATOM 1352 C CA . HIS A 1 176 ? -0.121 -13.090 -3.475 1.00 82.44 176 HIS A CA 1
ATOM 1353 C C . HIS A 1 176 ? 0.174 -14.588 -3.635 1.00 82.44 176 HIS A C 1
ATOM 1355 O O . HIS A 1 176 ? -0.520 -15.409 -3.040 1.00 82.44 176 HIS A O 1
ATOM 1361 N N . THR A 1 177 ? 1.186 -14.954 -4.428 1.00 83.94 177 THR A N 1
ATOM 1362 C CA . THR A 1 177 ? 1.586 -16.357 -4.625 1.00 83.94 177 THR A CA 1
ATOM 1363 C C . THR A 1 177 ? 2.682 -16.821 -3.670 1.00 83.94 177 THR A C 1
ATOM 1365 O O . THR A 1 177 ? 2.740 -18.011 -3.372 1.00 83.94 177 THR A O 1
ATOM 1368 N N . GLN A 1 178 ? 3.557 -15.921 -3.206 1.00 84.50 178 GLN A N 1
ATOM 1369 C CA . GLN A 1 178 ? 4.788 -16.304 -2.499 1.00 84.50 178 GLN A CA 1
ATOM 1370 C C . GLN A 1 178 ? 5.037 -15.542 -1.193 1.00 84.50 178 GLN A C 1
ATOM 1372 O O . GLN A 1 178 ? 5.818 -16.027 -0.377 1.00 84.50 178 GLN A O 1
ATOM 1377 N N . MET A 1 179 ? 4.424 -14.371 -0.981 1.00 82.94 179 MET A N 1
ATOM 1378 C CA . MET A 1 179 ? 4.720 -13.529 0.185 1.00 82.94 179 MET A CA 1
ATOM 1379 C C . MET A 1 179 ? 3.544 -13.448 1.165 1.00 82.94 179 MET A C 1
ATOM 1381 O O . MET A 1 179 ? 3.667 -13.892 2.299 1.00 82.94 179 MET A O 1
ATOM 1385 N N . LEU A 1 180 ? 2.388 -12.939 0.739 1.00 81.19 180 LEU A N 1
ATOM 1386 C CA . LEU A 1 180 ? 1.231 -12.667 1.601 1.00 81.19 180 LEU A CA 1
ATOM 1387 C C . LEU A 1 180 ? 0.244 -13.847 1.625 1.00 81.19 180 LEU A C 1
ATOM 1389 O O . LEU A 1 180 ? -0.930 -13.722 1.258 1.00 81.19 180 LEU A O 1
ATOM 1393 N N . THR A 1 181 ? 0.723 -15.029 2.012 1.00 76.31 181 THR A N 1
ATOM 1394 C CA . THR A 1 181 ? -0.071 -16.270 1.951 1.00 76.31 181 THR A CA 1
ATOM 1395 C C . THR A 1 181 ? -0.868 -16.563 3.221 1.00 76.31 181 THR A C 1
ATOM 1397 O O . THR A 1 181 ? -1.875 -17.256 3.131 1.00 76.31 181 THR A O 1
ATOM 1400 N N . ALA A 1 182 ? -0.467 -16.029 4.377 1.00 75.12 182 ALA A N 1
ATOM 1401 C CA . ALA A 1 182 ? -1.137 -16.270 5.658 1.00 75.12 182 ALA A CA 1
ATOM 1402 C C . ALA A 1 182 ? -2.540 -15.636 5.669 1.00 75.12 182 ALA A C 1
ATOM 1404 O O . ALA A 1 182 ? -2.681 -14.472 5.314 1.00 75.12 182 ALA A O 1
ATOM 1405 N N . GLU A 1 183 ? -3.594 -16.391 5.977 1.00 71.19 183 GLU A N 1
ATOM 1406 C CA . GLU A 1 183 ? -4.982 -15.892 5.907 1.00 71.19 183 GLU A CA 1
ATOM 1407 C C . GLU A 1 183 ? -5.358 -15.032 7.116 1.00 71.19 183 GLU A C 1
ATOM 1409 O O . GLU A 1 183 ? -6.240 -14.186 7.025 1.00 71.19 183 GLU A O 1
ATOM 1414 N N . GLU A 1 184 ? -4.661 -15.234 8.228 1.00 67.06 184 GLU A N 1
ATOM 1415 C CA . GLU A 1 184 ? -4.870 -14.578 9.512 1.00 67.06 184 GLU A CA 1
ATOM 1416 C C . GLU A 1 184 ? -4.239 -13.179 9.614 1.00 67.06 184 GLU A C 1
ATOM 1418 O O . GLU A 1 184 ? -4.445 -12.496 10.616 1.00 67.06 184 GLU A O 1
ATOM 1423 N N . TYR A 1 185 ? -3.493 -12.752 8.586 1.00 73.00 185 TYR A N 1
ATOM 1424 C CA . TYR A 1 185 ? -2.845 -11.442 8.526 1.00 73.00 185 TYR A CA 1
ATOM 1425 C C . TYR A 1 185 ? -3.580 -10.507 7.572 1.00 73.00 185 TYR A C 1
ATOM 1427 O O . TYR A 1 185 ? -3.967 -10.910 6.470 1.00 73.00 185 TYR A O 1
ATOM 1435 N N . ASP A 1 186 ? -3.674 -9.231 7.941 1.00 76.94 186 ASP A N 1
ATOM 1436 C CA . ASP A 1 186 ? -4.010 -8.197 6.966 1.00 76.94 186 ASP A CA 1
ATOM 1437 C C . ASP A 1 186 ? -2.871 -8.050 5.958 1.00 76.94 186 ASP A C 1
ATOM 1439 O O . ASP A 1 186 ? -1.689 -8.092 6.308 1.00 76.94 186 ASP A O 1
ATOM 1443 N N . LYS A 1 187 ? -3.231 -7.876 4.686 1.00 85.12 187 LYS A N 1
ATOM 1444 C CA . LYS A 1 187 ? -2.290 -7.937 3.564 1.00 85.12 187 LYS A CA 1
ATOM 1445 C C . LYS A 1 187 ? -2.237 -6.607 2.850 1.00 85.12 187 LYS A C 1
ATOM 1447 O O . LYS A 1 187 ? -3.246 -6.153 2.306 1.00 85.12 187 LYS A O 1
ATOM 1452 N N . VAL A 1 188 ? -1.046 -6.024 2.789 1.00 88.56 188 VAL A N 1
ATOM 1453 C CA . VAL A 1 188 ? -0.840 -4.726 2.147 1.00 88.56 188 VAL A CA 1
ATOM 1454 C C . VAL A 1 188 ? 0.323 -4.793 1.169 1.00 88.56 188 VAL A C 1
ATOM 1456 O O . VAL A 1 188 ? 1.403 -5.289 1.478 1.00 88.56 188 VAL A O 1
ATOM 1459 N N . ILE A 1 189 ? 0.104 -4.256 -0.023 1.00 93.44 189 ILE A N 1
ATOM 1460 C CA . ILE A 1 189 ? 1.146 -3.887 -0.974 1.00 93.44 189 ILE A CA 1
ATOM 1461 C C . ILE A 1 189 ? 1.379 -2.391 -0.836 1.00 93.44 189 ILE A C 1
ATOM 1463 O O . ILE A 1 189 ? 0.428 -1.616 -0.912 1.00 93.44 189 ILE A O 1
ATOM 1467 N N . VAL A 1 190 ? 2.641 -1.993 -0.717 1.00 93.50 190 VAL A N 1
ATOM 1468 C CA . VAL A 1 190 ? 3.056 -0.602 -0.918 1.00 93.50 190 VAL A CA 1
ATOM 1469 C C . VAL A 1 190 ? 3.977 -0.573 -2.124 1.00 93.50 190 VAL A C 1
ATOM 1471 O O . VAL A 1 190 ? 5.085 -1.102 -2.077 1.00 93.50 190 VAL A O 1
ATOM 1474 N N . LEU A 1 191 ? 3.492 -0.005 -3.222 1.00 96.81 191 LEU A N 1
ATOM 1475 C CA . LEU A 1 191 ? 4.181 0.038 -4.505 1.00 96.81 191 LEU A CA 1
ATOM 1476 C C . LEU A 1 191 ? 4.781 1.425 -4.731 1.00 96.81 191 LEU A C 1
ATOM 1478 O O . LEU A 1 191 ? 4.048 2.405 -4.785 1.00 96.81 191 LEU A O 1
ATOM 1482 N N . LEU A 1 192 ? 6.098 1.505 -4.899 1.00 96.62 192 LEU A N 1
ATOM 1483 C CA . LEU A 1 192 ? 6.844 2.739 -5.141 1.00 96.62 192 LEU A CA 1
ATOM 1484 C C . LEU A 1 192 ? 7.392 2.726 -6.568 1.00 96.62 192 LEU A C 1
ATOM 1486 O O . LEU A 1 192 ? 8.211 1.866 -6.890 1.00 96.62 192 LEU A O 1
ATOM 1490 N N . SER A 1 193 ? 6.923 3.633 -7.428 1.00 96.88 193 SER A N 1
ATOM 1491 C CA . SER A 1 193 ? 7.227 3.616 -8.870 1.00 96.88 193 SER A CA 1
ATOM 1492 C C . SER A 1 193 ? 6.977 4.974 -9.529 1.00 96.88 193 SER A C 1
ATOM 1494 O O . SER A 1 193 ? 6.269 5.822 -8.986 1.00 96.88 193 SER A O 1
ATOM 1496 N N . ASP A 1 194 ? 7.531 5.175 -10.726 1.00 93.19 194 ASP A N 1
ATOM 1497 C CA . ASP A 1 194 ? 7.137 6.257 -11.631 1.00 93.19 194 ASP A CA 1
ATOM 1498 C C . ASP A 1 194 ? 5.978 5.871 -12.576 1.00 93.19 194 ASP A C 1
ATOM 1500 O O . ASP A 1 194 ? 5.578 6.661 -13.426 1.00 93.19 194 ASP A O 1
ATOM 1504 N N . GLY A 1 195 ? 5.373 4.693 -12.398 1.00 89.69 195 GLY A N 1
ATOM 1505 C CA . GLY A 1 195 ? 4.080 4.340 -12.990 1.00 89.69 195 GLY A CA 1
ATOM 1506 C C . GLY A 1 195 ? 4.126 3.828 -14.431 1.00 89.69 195 GLY A C 1
ATOM 1507 O O . GLY A 1 195 ? 3.075 3.742 -15.059 1.00 89.69 195 GLY A O 1
ATOM 1508 N N . ALA A 1 196 ? 5.297 3.448 -14.952 1.00 94.62 196 ALA A N 1
ATOM 1509 C CA . ALA A 1 196 ? 5.463 2.980 -16.332 1.00 94.62 196 ALA A CA 1
ATOM 1510 C C . ALA A 1 196 ? 5.808 1.473 -16.421 1.00 94.62 196 ALA A C 1
ATOM 1512 O O . ALA A 1 196 ? 6.946 1.121 -16.739 1.00 94.62 196 ALA A O 1
ATOM 1513 N N . PRO A 1 197 ? 4.865 0.547 -16.141 1.00 96.38 197 PRO A N 1
ATOM 1514 C CA . PRO A 1 197 ? 5.124 -0.887 -16.263 1.00 96.38 197 PRO A CA 1
ATOM 1515 C C . PRO A 1 197 ? 5.322 -1.315 -17.723 1.00 96.38 197 PRO A C 1
ATOM 1517 O O . PRO A 1 197 ? 4.701 -0.756 -18.626 1.00 96.38 197 PRO A O 1
ATOM 1520 N N . ASP A 1 198 ? 6.077 -2.396 -17.948 1.00 96.88 198 ASP A N 1
ATOM 1521 C CA . ASP A 1 198 ? 6.319 -2.943 -19.296 1.00 96.88 198 ASP A CA 1
ATOM 1522 C C . ASP A 1 198 ? 5.010 -3.297 -20.034 1.00 96.88 198 ASP A C 1
ATOM 1524 O O . ASP A 1 198 ? 4.931 -3.224 -21.258 1.00 96.88 198 ASP A O 1
ATOM 1528 N N . HIS A 1 199 ? 3.974 -3.698 -19.282 1.00 96.94 199 HIS A N 1
ATOM 1529 C CA . HIS A 1 199 ? 2.652 -4.069 -19.798 1.00 96.94 199 HIS A CA 1
ATOM 1530 C C . HIS A 1 199 ? 1.527 -3.517 -18.897 1.00 96.94 199 HIS A C 1
ATOM 1532 O O . HIS A 1 199 ? 1.028 -4.241 -18.025 1.00 96.94 199 HIS A O 1
ATOM 1538 N N . PRO A 1 200 ? 1.069 -2.265 -19.105 1.00 97.25 200 PRO A N 1
ATOM 1539 C CA . PRO A 1 200 ? 0.079 -1.622 -18.235 1.00 97.25 200 PRO A CA 1
ATOM 1540 C C . PRO A 1 200 ? -1.239 -2.396 -18.048 1.00 97.25 200 PRO A C 1
ATOM 1542 O O . PRO A 1 200 ? -1.647 -2.567 -16.899 1.00 97.25 200 PRO A O 1
ATOM 1545 N N . PRO A 1 201 ? -1.879 -2.963 -19.097 1.00 97.81 201 PRO A N 1
ATOM 1546 C CA . PRO A 1 201 ? -3.112 -3.737 -18.912 1.00 97.81 201 PRO A CA 1
ATOM 1547 C C . PRO A 1 201 ? -2.919 -4.984 -18.039 1.00 97.81 201 PRO A C 1
ATOM 1549 O O . PRO A 1 201 ? -3.805 -5.362 -17.276 1.00 97.81 201 PRO A O 1
ATOM 1552 N N . SER A 1 202 ? -1.748 -5.620 -18.133 1.00 97.88 202 SER A N 1
ATOM 1553 C CA . SER A 1 202 ? -1.419 -6.814 -17.351 1.00 97.88 202 SER A CA 1
ATOM 1554 C C . SER A 1 202 ? -1.157 -6.464 -15.886 1.00 97.88 202 SER A C 1
ATOM 1556 O O . SER A 1 202 ? -1.632 -7.153 -14.985 1.00 97.88 202 SER A O 1
ATOM 1558 N N . ALA A 1 203 ? -0.435 -5.370 -15.630 1.00 97.75 203 ALA A N 1
ATOM 1559 C CA . ALA A 1 203 ? -0.208 -4.860 -14.280 1.00 97.75 203 ALA A CA 1
ATOM 1560 C C . ALA A 1 203 ? -1.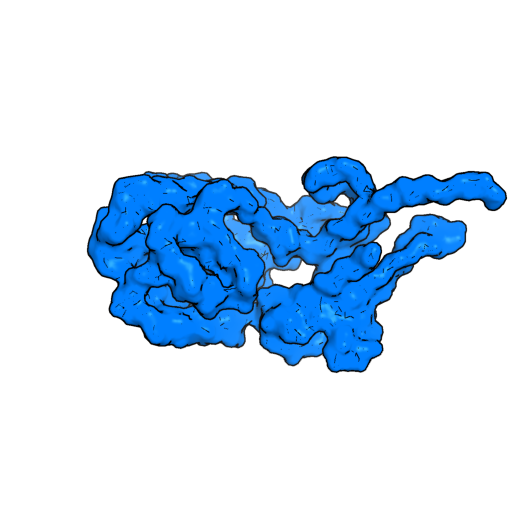526 -4.457 -13.598 1.00 97.75 203 ALA A C 1
ATOM 1562 O O . ALA A 1 203 ? -1.758 -4.824 -12.449 1.00 97.75 203 ALA A O 1
ATOM 1563 N N . GLU A 1 20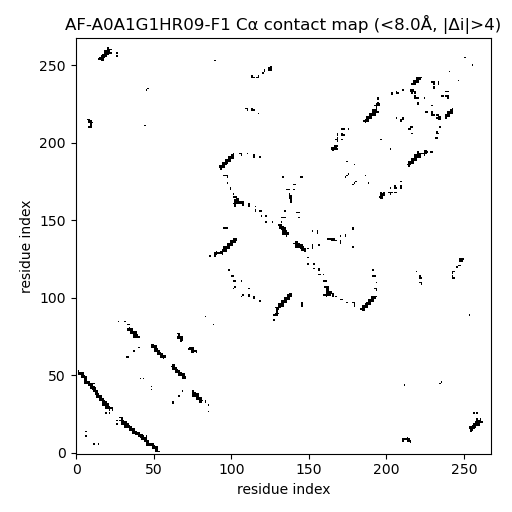4 ? -2.432 -3.799 -14.324 1.00 97.81 204 GLU A N 1
ATOM 1564 C CA . GLU A 1 204 ? -3.769 -3.473 -13.822 1.00 97.81 204 GLU A CA 1
ATOM 1565 C C . GLU A 1 204 ? -4.598 -4.725 -13.501 1.00 97.81 204 GLU A C 1
ATOM 1567 O O . GLU A 1 204 ? -5.230 -4.801 -12.445 1.00 97.81 204 GLU A O 1
ATOM 1572 N N . ALA A 1 205 ? -4.591 -5.730 -14.383 1.00 97.31 205 ALA A N 1
ATOM 1573 C CA . ALA A 1 205 ? -5.305 -6.982 -14.148 1.00 97.31 205 ALA A CA 1
ATOM 1574 C C . ALA A 1 205 ? -4.786 -7.714 -12.896 1.00 97.31 205 ALA A C 1
ATOM 1576 O O . ALA A 1 205 ? -5.591 -8.172 -12.081 1.00 97.31 205 ALA A O 1
ATOM 1577 N N . SER A 1 206 ? -3.462 -7.768 -12.716 1.00 97.38 206 SER A N 1
ATOM 1578 C CA . SER A 1 206 ? -2.817 -8.356 -11.536 1.00 97.38 206 SER A CA 1
ATOM 1579 C C . SER A 1 206 ? -3.154 -7.581 -10.254 1.00 97.38 206 SER A C 1
ATOM 1581 O O . SER A 1 206 ? -3.583 -8.180 -9.264 1.00 97.38 206 SER A O 1
ATOM 1583 N N . ALA A 1 207 ? -3.104 -6.243 -10.287 1.00 96.56 207 ALA A N 1
ATOM 1584 C CA . ALA A 1 207 ? -3.523 -5.399 -9.166 1.00 96.56 207 ALA A CA 1
ATOM 1585 C C . ALA A 1 207 ? -4.988 -5.653 -8.778 1.00 96.56 207 ALA A C 1
ATOM 1587 O O . ALA A 1 207 ? -5.305 -5.862 -7.609 1.00 96.56 207 ALA A O 1
ATOM 1588 N N . ASN A 1 208 ? -5.895 -5.712 -9.756 1.00 93.50 208 ASN A N 1
ATOM 1589 C CA . ASN A 1 208 ? -7.307 -6.000 -9.504 1.00 93.50 208 ASN A CA 1
ATOM 1590 C C . ASN A 1 208 ? -7.531 -7.411 -8.940 1.00 93.50 208 ASN A C 1
ATOM 1592 O O . ASN A 1 208 ? -8.439 -7.616 -8.132 1.00 93.50 208 ASN A O 1
ATOM 1596 N N . PHE A 1 209 ? -6.714 -8.387 -9.337 1.00 92.88 209 PHE A N 1
ATOM 1597 C CA . PHE A 1 209 ? -6.755 -9.727 -8.758 1.00 92.88 209 PHE A CA 1
ATOM 1598 C C . PHE A 1 209 ? -6.288 -9.735 -7.296 1.00 92.88 209 PHE A C 1
ATOM 1600 O O . PHE A 1 209 ? -6.974 -10.304 -6.446 1.00 92.88 209 PHE A O 1
ATOM 1607 N N . ALA A 1 210 ? -5.186 -9.048 -6.982 1.00 90.12 210 ALA A N 1
ATOM 1608 C CA . ALA A 1 210 ? -4.703 -8.886 -5.612 1.00 90.12 210 ALA A CA 1
ATOM 1609 C C . ALA A 1 210 ? -5.753 -8.195 -4.720 1.00 90.12 210 ALA A C 1
ATOM 1611 O O . ALA A 1 210 ? -6.092 -8.725 -3.659 1.00 90.12 210 ALA A O 1
ATOM 1612 N N . LYS A 1 211 ? -6.383 -7.112 -5.202 1.00 87.50 211 LYS A N 1
ATOM 1613 C CA . LYS A 1 211 ? -7.514 -6.459 -4.517 1.00 87.50 211 LYS A CA 1
ATOM 1614 C C . LYS A 1 211 ? -8.638 -7.445 -4.230 1.00 87.50 211 LYS A C 1
ATOM 1616 O O . LYS A 1 211 ? -9.078 -7.557 -3.093 1.00 87.50 211 LYS A O 1
ATOM 1621 N N . LYS A 1 212 ? -9.071 -8.228 -5.230 1.00 83.31 212 LYS A N 1
ATOM 1622 C CA . LYS A 1 212 ? -10.108 -9.271 -5.073 1.00 83.31 212 LYS A CA 1
ATOM 1623 C C . LYS A 1 212 ? -9.767 -10.302 -3.994 1.00 83.31 212 LYS A C 1
ATOM 1625 O O . LYS A 1 212 ? -10.680 -10.798 -3.341 1.00 83.31 212 LYS A O 1
ATOM 1630 N N . LYS A 1 213 ? -8.481 -10.583 -3.776 1.00 82.12 213 LYS A N 1
ATOM 1631 C CA . LYS A 1 213 ? -7.966 -11.462 -2.714 1.00 82.12 213 LYS A CA 1
ATOM 1632 C C . LYS A 1 213 ? -7.879 -10.800 -1.331 1.00 82.12 213 LYS A C 1
ATOM 1634 O O . LYS A 1 213 ? -7.363 -11.425 -0.412 1.00 82.12 213 LYS A O 1
ATOM 1639 N N . GLY A 1 214 ? -8.393 -9.579 -1.175 1.00 77.19 214 GLY A N 1
ATOM 1640 C CA . GLY A 1 214 ? -8.367 -8.840 0.088 1.00 77.19 214 GLY A CA 1
ATOM 1641 C C . GLY A 1 214 ? -7.033 -8.150 0.365 1.00 77.19 214 GLY A C 1
ATOM 1642 O O . GLY A 1 214 ? -6.813 -7.708 1.484 1.00 77.19 214 GLY A O 1
ATOM 1643 N N . ILE A 1 215 ? -6.146 -8.053 -0.632 1.00 84.81 215 ILE A N 1
ATOM 1644 C CA . ILE A 1 215 ? -4.873 -7.345 -0.494 1.00 84.81 215 ILE A CA 1
ATOM 1645 C C . ILE A 1 215 ? -5.102 -5.875 -0.828 1.00 84.81 215 ILE A C 1
ATOM 1647 O O . ILE A 1 215 ? -5.461 -5.541 -1.960 1.00 84.81 215 ILE A O 1
ATOM 1651 N N . ARG A 1 216 ? -4.866 -4.995 0.142 1.00 86.62 216 ARG A N 1
ATOM 1652 C CA . ARG A 1 216 ? -4.880 -3.551 -0.087 1.00 86.62 216 ARG A CA 1
ATOM 1653 C C . ARG A 1 216 ? -3.620 -3.140 -0.840 1.00 86.62 216 ARG A C 1
ATOM 1655 O O . ARG A 1 216 ? -2.534 -3.624 -0.550 1.00 86.62 216 ARG A O 1
ATOM 1662 N N . ILE A 1 217 ? -3.761 -2.240 -1.799 1.00 91.88 217 ILE A N 1
ATOM 1663 C CA . ILE A 1 217 ? -2.672 -1.707 -2.621 1.00 91.88 217 ILE A CA 1
ATOM 1664 C C . ILE A 1 217 ? -2.605 -0.205 -2.411 1.00 91.88 217 ILE A C 1
ATOM 1666 O O . ILE A 1 217 ? -3.526 0.509 -2.808 1.00 91.88 217 ILE A O 1
ATOM 1670 N N . ILE A 1 218 ? -1.493 0.230 -1.834 1.00 91.06 218 ILE A N 1
ATOM 1671 C CA . ILE A 1 218 ? -1.081 1.619 -1.698 1.00 91.06 218 ILE A CA 1
ATOM 1672 C C . ILE A 1 218 ? -0.010 1.880 -2.745 1.00 91.06 218 ILE A C 1
ATOM 1674 O O . ILE A 1 218 ? 0.903 1.073 -2.929 1.00 91.06 218 ILE A O 1
ATOM 1678 N N . THR A 1 219 ? -0.122 2.998 -3.448 1.00 94.44 219 THR A N 1
ATOM 1679 C CA . THR A 1 219 ? 0.860 3.412 -4.451 1.00 94.44 219 THR A CA 1
ATOM 1680 C C . THR A 1 219 ? 1.503 4.731 -4.069 1.00 94.44 219 THR A C 1
ATOM 1682 O O . THR A 1 219 ? 0.820 5.663 -3.655 1.00 94.44 219 THR A O 1
ATOM 1685 N N . VAL A 1 220 ? 2.818 4.811 -4.242 1.00 93.12 220 VAL A N 1
ATOM 1686 C CA . VAL A 1 220 ? 3.628 5.994 -3.980 1.00 93.12 220 VAL A CA 1
ATOM 1687 C C . VAL A 1 220 ? 4.329 6.394 -5.272 1.00 93.12 220 VAL A C 1
ATOM 1689 O O . VAL A 1 220 ? 5.220 5.690 -5.757 1.00 93.12 220 VAL A O 1
ATOM 1692 N N . GLY A 1 221 ? 3.908 7.520 -5.838 1.00 94.19 221 GLY A N 1
ATOM 1693 C CA . GLY A 1 221 ? 4.534 8.117 -7.011 1.00 94.19 221 GLY A CA 1
ATOM 1694 C C . GLY A 1 221 ? 5.825 8.845 -6.649 1.00 94.19 221 GLY A C 1
ATOM 1695 O O . GLY A 1 221 ? 5.867 9.589 -5.670 1.00 94.19 221 GLY A O 1
ATOM 1696 N N . VAL A 1 222 ? 6.874 8.654 -7.446 1.00 93.38 222 VAL A N 1
ATOM 1697 C CA . VAL A 1 222 ? 8.090 9.489 -7.407 1.00 93.38 222 VAL A CA 1
ATOM 1698 C C . VAL A 1 222 ? 8.014 10.635 -8.422 1.00 93.38 222 VAL A C 1
ATOM 1700 O O . VAL A 1 222 ? 7.045 10.763 -9.172 1.00 93.38 222 VAL A O 1
ATOM 1703 N N . SER A 1 223 ? 9.054 11.466 -8.496 1.00 89.56 223 SER A N 1
ATOM 1704 C CA . SER A 1 223 ? 9.142 12.554 -9.474 1.00 89.56 223 SER A CA 1
ATOM 1705 C C . SER A 1 223 ? 8.857 12.104 -10.909 1.00 89.56 223 SER A C 1
ATOM 1707 O O . SER A 1 223 ? 9.526 11.230 -11.465 1.00 89.56 223 SER A O 1
ATOM 1709 N N . GLY A 1 224 ? 7.868 12.753 -11.531 1.00 89.50 224 GLY A N 1
ATOM 1710 C CA . GLY A 1 224 ? 7.439 12.463 -12.900 1.00 89.50 224 GLY A CA 1
ATOM 1711 C C . GLY A 1 224 ? 6.643 11.166 -13.047 1.00 89.50 224 GLY A C 1
ATOM 1712 O O . GLY A 1 224 ? 6.686 10.577 -14.124 1.00 89.50 224 GLY A O 1
ATOM 1713 N N . ALA A 1 225 ? 5.979 10.707 -11.982 1.00 93.75 225 ALA A N 1
ATOM 1714 C CA . ALA A 1 225 ? 5.144 9.519 -12.034 1.00 93.75 225 ALA A CA 1
ATOM 1715 C C . ALA A 1 225 ? 3.902 9.689 -12.925 1.00 93.75 225 ALA A C 1
ATOM 1717 O O . ALA A 1 225 ? 3.275 10.752 -12.948 1.00 93.75 225 ALA A O 1
ATOM 1718 N N . ASP A 1 226 ? 3.495 8.608 -13.592 1.00 96.06 226 ASP A N 1
ATOM 1719 C CA . ASP A 1 226 ? 2.155 8.473 -14.164 1.00 96.06 226 ASP A CA 1
ATOM 1720 C C . ASP A 1 226 ? 1.132 8.286 -13.033 1.00 96.06 226 ASP A C 1
ATOM 1722 O O . ASP A 1 226 ? 0.769 7.172 -12.638 1.00 96.06 226 ASP A O 1
ATOM 1726 N N . GLU A 1 227 ? 0.673 9.407 -12.474 1.00 94.94 227 GLU A N 1
ATOM 1727 C CA . GLU A 1 227 ? -0.296 9.384 -11.379 1.00 94.94 227 GLU A CA 1
ATOM 1728 C C . GLU A 1 227 ? -1.618 8.734 -11.780 1.00 94.94 227 GLU A C 1
ATOM 1730 O O . GLU A 1 227 ? -2.293 8.142 -10.939 1.00 94.94 227 GLU A O 1
ATOM 1735 N N . GLN A 1 228 ? -2.022 8.875 -13.047 1.00 95.56 228 GLN A N 1
ATOM 1736 C CA . GLN A 1 228 ? -3.286 8.330 -13.521 1.00 95.56 228 GLN A CA 1
ATOM 1737 C C . GLN A 1 228 ? -3.243 6.806 -13.456 1.00 95.56 228 GLN A C 1
ATOM 1739 O O . GLN A 1 228 ? -4.196 6.184 -12.981 1.00 95.56 228 GLN A O 1
ATOM 1744 N N . PHE A 1 229 ? -2.135 6.210 -13.895 1.00 97.25 229 PHE A N 1
ATOM 1745 C CA . PHE A 1 229 ? -1.929 4.776 -13.795 1.00 97.25 229 PHE A CA 1
ATOM 1746 C C . PHE A 1 229 ? -1.831 4.312 -12.336 1.00 97.25 229 PHE A C 1
ATOM 1748 O O . PHE A 1 229 ? -2.533 3.376 -11.948 1.00 97.25 229 PHE A O 1
ATOM 1755 N N . LEU A 1 230 ? -1.033 4.989 -11.503 1.00 96.50 230 LEU A N 1
ATOM 1756 C CA . LEU A 1 230 ? -0.858 4.613 -10.095 1.00 96.50 230 LEU A CA 1
ATOM 1757 C C . LEU A 1 230 ? -2.176 4.683 -9.305 1.00 96.50 230 LEU A C 1
ATOM 1759 O O . LEU A 1 230 ? -2.552 3.705 -8.658 1.00 96.50 230 LEU A O 1
ATOM 1763 N N . LYS A 1 231 ? -2.954 5.763 -9.459 1.00 93.56 231 LYS A N 1
ATOM 1764 C CA . LYS A 1 231 ? -4.302 5.891 -8.868 1.00 93.56 231 LYS A CA 1
ATOM 1765 C C . LYS A 1 231 ? -5.253 4.788 -9.332 1.00 93.56 231 LYS A C 1
ATOM 1767 O O . LYS A 1 231 ? -6.104 4.348 -8.567 1.00 93.56 231 LYS A O 1
ATOM 1772 N N . LYS A 1 232 ? -5.117 4.317 -10.576 1.00 94.75 232 LYS A N 1
ATOM 1773 C CA . LYS A 1 232 ? -5.946 3.232 -11.123 1.00 94.75 232 LYS A CA 1
ATOM 1774 C C . LYS A 1 232 ? -5.658 1.887 -10.450 1.00 94.75 232 LYS A C 1
ATOM 1776 O O . LYS A 1 232 ? -6.575 1.094 -10.220 1.00 94.75 232 LYS A O 1
ATOM 1781 N N . ILE A 1 233 ? -4.393 1.607 -10.139 1.00 96.50 233 ILE A N 1
ATOM 1782 C CA . ILE A 1 233 ? -3.995 0.346 -9.499 1.00 96.50 233 ILE A CA 1
ATOM 1783 C C . ILE A 1 233 ? -4.043 0.398 -7.967 1.00 96.50 233 ILE A C 1
ATOM 1785 O O . ILE A 1 233 ? -4.133 -0.665 -7.355 1.00 96.50 233 ILE A O 1
ATOM 1789 N N . ALA A 1 234 ? -4.096 1.582 -7.354 1.00 91.75 234 ALA A N 1
ATOM 1790 C CA . ALA A 1 234 ? -4.396 1.762 -5.933 1.00 91.75 234 ALA A CA 1
ATOM 1791 C C . ALA A 1 234 ? -5.787 1.208 -5.555 1.00 91.75 234 ALA A C 1
ATOM 1793 O O . ALA A 1 234 ? -6.674 1.070 -6.404 1.00 91.75 234 ALA A O 1
ATOM 1794 N N . SER A 1 235 ? -5.982 0.821 -4.291 1.00 86.19 235 SER A N 1
ATOM 1795 C CA . SER A 1 235 ? -7.264 0.245 -3.831 1.00 86.19 235 SER A CA 1
ATOM 1796 C C . SER A 1 235 ? -8.374 1.278 -3.680 1.00 86.19 235 SER A C 1
ATOM 1798 O O . SER A 1 235 ? -9.530 0.968 -3.960 1.00 86.19 235 SER A O 1
ATOM 1800 N N . SER A 1 236 ? -8.015 2.508 -3.330 1.00 81.06 236 SER A N 1
ATOM 1801 C CA . SER A 1 236 ? -8.894 3.671 -3.290 1.00 81.06 236 SER A CA 1
ATOM 1802 C C . SER A 1 236 ? -8.152 4.920 -3.787 1.00 81.06 236 SER A C 1
ATOM 1804 O O . SER A 1 236 ? -6.922 4.911 -3.873 1.00 81.06 236 SER A O 1
ATOM 1806 N N . PRO A 1 237 ? -8.860 6.016 -4.114 1.00 75.25 237 PRO A N 1
ATOM 1807 C CA . PRO A 1 237 ? -8.215 7.283 -4.463 1.00 75.25 237 PRO A CA 1
ATOM 1808 C C . PRO A 1 237 ? -7.301 7.842 -3.361 1.00 75.25 237 PRO A C 1
ATOM 1810 O O . PRO A 1 237 ? -6.353 8.555 -3.676 1.00 75.25 237 PRO A O 1
ATOM 1813 N N . GLU A 1 238 ? -7.583 7.518 -2.095 1.00 76.81 238 GLU A N 1
ATOM 1814 C CA . GLU A 1 238 ? -6.802 7.941 -0.924 1.00 76.81 238 GLU A CA 1
ATOM 1815 C C . GLU A 1 238 ? -5.545 7.082 -0.711 1.00 76.81 238 GLU A C 1
ATOM 1817 O O . GLU A 1 238 ? -4.617 7.516 -0.043 1.00 76.81 238 GLU A O 1
ATOM 1822 N N . ASP A 1 239 ? -5.472 5.906 -1.346 1.00 84.00 239 ASP A N 1
ATOM 1823 C CA . ASP A 1 239 ? -4.308 5.008 -1.323 1.00 84.00 239 ASP A CA 1
ATOM 1824 C C . ASP A 1 239 ? -3.204 5.414 -2.319 1.00 84.00 239 ASP A C 1
ATOM 1826 O O . ASP A 1 239 ? -2.264 4.653 -2.574 1.00 84.00 239 ASP A O 1
ATOM 1830 N N . TYR A 1 240 ? -3.323 6.589 -2.937 1.00 87.62 240 TYR A N 1
ATOM 1831 C CA . TYR A 1 240 ? -2.269 7.180 -3.748 1.00 87.62 240 TYR A CA 1
ATOM 1832 C C . TYR A 1 240 ? -1.596 8.324 -2.993 1.00 87.62 240 TYR A C 1
ATOM 1834 O O . TYR A 1 240 ? -2.243 9.301 -2.617 1.00 87.62 240 TYR A O 1
ATOM 1842 N N . HIS A 1 241 ? -0.274 8.241 -2.876 1.00 86.56 241 HIS A N 1
ATOM 1843 C CA . HIS A 1 241 ? 0.563 9.277 -2.284 1.00 86.56 241 HIS A CA 1
ATOM 1844 C C . HIS A 1 241 ? 1.705 9.654 -3.222 1.00 86.56 241 HIS A C 1
ATOM 1846 O O . HIS A 1 241 ? 2.110 8.882 -4.091 1.00 86.56 241 HIS A O 1
ATOM 1852 N N . PHE A 1 242 ? 2.266 10.839 -3.019 1.00 86.62 242 PHE A N 1
ATOM 1853 C CA . PHE A 1 242 ? 3.524 11.228 -3.647 1.00 86.62 242 PHE A CA 1
ATOM 1854 C C . PHE A 1 242 ? 4.682 11.093 -2.650 1.00 86.62 242 PHE A C 1
ATOM 1856 O O . PHE A 1 242 ? 4.497 11.294 -1.455 1.00 86.62 242 PHE A O 1
ATOM 1863 N N . CYS A 1 243 ? 5.894 10.783 -3.112 1.00 81.12 243 CYS A N 1
ATOM 1864 C CA . CYS A 1 243 ? 7.040 10.441 -2.257 1.00 81.12 243 CYS A CA 1
ATOM 1865 C C . CYS A 1 243 ? 7.515 11.556 -1.305 1.00 81.12 243 CYS A C 1
ATOM 1867 O O . CYS A 1 243 ? 8.303 11.289 -0.401 1.00 81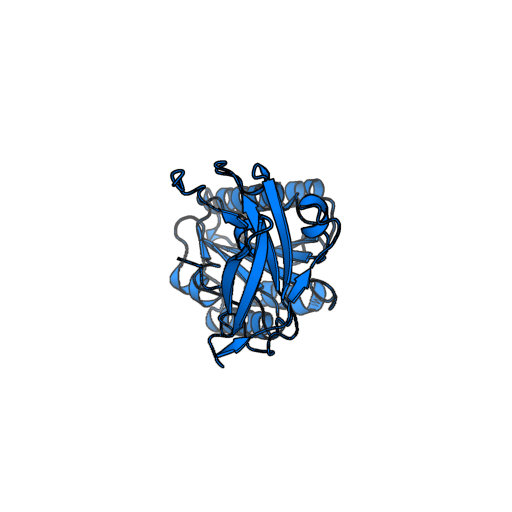.12 243 CYS A O 1
ATOM 1869 N N . ASN A 1 244 ? 7.081 12.803 -1.517 1.00 72.94 244 ASN A N 1
ATOM 1870 C CA . ASN A 1 244 ? 7.372 13.940 -0.638 1.00 72.94 244 ASN A CA 1
ATOM 1871 C C . ASN A 1 244 ? 6.297 14.170 0.438 1.00 72.94 244 ASN A C 1
ATOM 1873 O O . ASN A 1 244 ? 6.449 15.069 1.263 1.00 72.94 244 ASN A O 1
ATOM 1877 N N . GLN A 1 245 ? 5.219 13.389 0.416 1.00 64.38 245 GLN A N 1
ATOM 1878 C CA . GLN A 1 245 ? 4.175 13.414 1.424 1.00 64.38 245 GLN A CA 1
ATOM 1879 C C . GLN A 1 245 ? 4.513 12.363 2.475 1.00 64.38 245 GLN A C 1
ATOM 1881 O O . GLN A 1 245 ? 4.731 11.194 2.150 1.00 64.38 245 GLN A O 1
ATOM 1886 N N . SER A 1 246 ? 4.536 12.769 3.742 1.00 55.56 246 SER A N 1
ATOM 1887 C CA . SER A 1 246 ? 4.434 11.803 4.830 1.00 55.56 246 SER A CA 1
ATOM 1888 C C . SER A 1 246 ? 3.072 11.129 4.708 1.00 55.56 246 SER A C 1
ATOM 1890 O O . SER A 1 246 ? 2.048 11.809 4.742 1.00 55.56 246 SER A O 1
ATOM 1892 N N . PHE A 1 247 ? 3.057 9.813 4.521 1.00 55.38 247 PHE A N 1
ATOM 1893 C CA . PHE A 1 247 ? 1.834 9.026 4.594 1.00 55.38 247 PHE A CA 1
ATOM 1894 C C . PHE A 1 247 ? 1.961 8.068 5.771 1.00 55.38 247 PHE A C 1
ATOM 1896 O O . PHE A 1 247 ? 2.908 7.284 5.877 1.00 55.38 247 PHE A O 1
ATOM 1903 N N . GLU A 1 248 ? 1.030 8.201 6.703 1.00 50.06 248 GLU A N 1
ATOM 1904 C CA . GLU A 1 248 ? 0.923 7.328 7.854 1.00 50.06 248 GLU A CA 1
ATOM 1905 C C . GLU A 1 248 ? -0.086 6.240 7.521 1.00 50.06 248 GLU A C 1
ATOM 1907 O O . GLU A 1 248 ? -1.249 6.508 7.225 1.00 50.06 248 GLU A O 1
ATOM 1912 N N . LEU A 1 249 ? 0.357 4.988 7.599 1.00 49.09 249 LEU A N 1
ATOM 1913 C CA . LEU A 1 249 ? -0.563 3.856 7.623 1.00 49.09 249 LEU A CA 1
ATOM 1914 C C . LEU A 1 249 ? -1.484 3.901 8.848 1.00 49.09 249 LEU A C 1
ATOM 1916 O O . LEU A 1 249 ? -2.511 3.236 8.875 1.00 49.09 249 LEU A O 1
ATOM 1920 N N . GLU A 1 250 ? -1.129 4.686 9.858 1.00 43.38 250 GLU A N 1
ATOM 1921 C CA . GLU A 1 250 ? -1.894 4.836 11.082 1.00 43.38 250 GLU A CA 1
ATOM 1922 C C . GLU A 1 250 ? -3.191 5.601 10.884 1.00 43.38 250 GLU A C 1
ATOM 1924 O O . GLU A 1 250 ? -4.218 5.066 11.249 1.00 43.38 250 GLU A O 1
ATOM 1929 N N . SER A 1 251 ? -3.256 6.727 10.176 1.00 39.12 251 SER A N 1
ATOM 1930 C CA . SER A 1 251 ? -4.565 7.335 9.834 1.00 39.12 251 SER A CA 1
ATOM 1931 C C . SER A 1 251 ? -5.463 6.414 8.985 1.00 39.12 251 SER A C 1
ATOM 1933 O O . SER A 1 251 ? -6.663 6.633 8.829 1.00 39.12 251 SER A O 1
ATOM 1935 N N . THR A 1 252 ? -4.857 5.350 8.465 1.00 38.62 252 THR A N 1
ATOM 1936 C CA . THR A 1 252 ? -5.426 4.332 7.603 1.00 38.62 252 THR A CA 1
ATOM 1937 C C . THR A 1 252 ? -5.791 3.017 8.343 1.00 38.62 252 THR A C 1
ATOM 1939 O O . THR A 1 252 ? -6.597 2.235 7.822 1.00 38.62 252 THR A O 1
ATOM 1942 N N . PHE A 1 253 ? -5.240 2.776 9.545 1.00 40.66 253 PHE A N 1
ATOM 1943 C CA . PHE A 1 253 ? -5.422 1.559 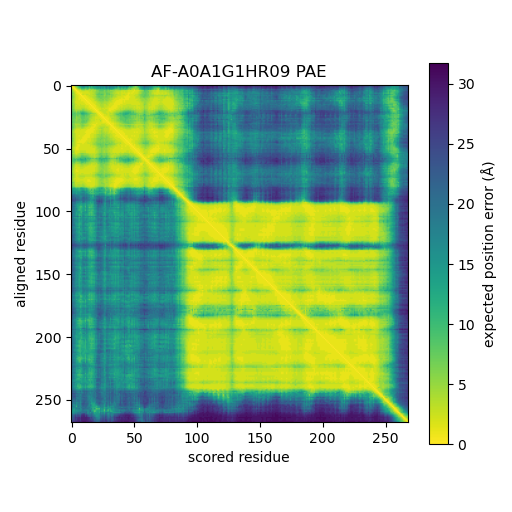10.368 1.00 40.66 253 PHE A CA 1
ATOM 1944 C C . PHE A 1 253 ? -5.739 1.816 11.846 1.00 40.66 253 PHE A C 1
ATOM 1946 O O . PHE A 1 253 ? -6.387 0.974 12.472 1.00 40.66 253 PHE A O 1
ATOM 1953 N N . ILE A 1 254 ? -5.385 2.986 12.385 1.00 35.72 254 ILE A N 1
ATOM 1954 C CA . ILE A 1 254 ? -6.142 3.679 13.433 1.00 35.72 254 ILE A CA 1
ATOM 1955 C C . ILE A 1 254 ? -7.479 3.994 12.782 1.00 35.72 254 ILE A C 1
ATOM 1957 O O . ILE A 1 254 ? -7.757 5.092 12.301 1.00 35.72 254 ILE A O 1
ATOM 1961 N N . ASN A 1 255 ? -8.303 2.956 12.699 1.00 39.97 255 ASN A N 1
ATOM 1962 C CA . ASN A 1 255 ? -9.705 3.104 12.446 1.00 39.97 255 ASN A CA 1
ATOM 1963 C C . ASN A 1 255 ? -10.213 3.956 13.597 1.00 39.97 255 ASN A C 1
ATOM 1965 O O . ASN A 1 255 ? -10.628 3.468 14.636 1.00 39.97 255 ASN A O 1
ATOM 1969 N N . ILE A 1 256 ? -10.258 5.254 13.340 1.00 46.19 256 ILE A N 1
ATOM 1970 C CA . ILE A 1 256 ? -10.956 6.234 14.136 1.00 46.19 256 ILE A CA 1
ATOM 1971 C C . ILE A 1 256 ? -10.165 6.663 15.370 1.00 46.19 256 ILE A C 1
ATOM 1973 O O . ILE A 1 256 ? -10.177 6.007 16.399 1.00 46.19 256 ILE A O 1
ATOM 1977 N N . ALA A 1 257 ? -9.546 7.829 15.254 1.00 38.06 257 ALA A N 1
ATOM 1978 C CA . ALA A 1 257 ? -9.269 8.739 16.347 1.00 38.06 257 ALA A CA 1
ATOM 1979 C C . ALA A 1 257 ? -10.215 9.927 16.135 1.00 38.06 257 ALA A C 1
ATOM 1981 O O . ALA A 1 257 ? -9.975 10.775 15.279 1.00 38.06 257 ALA A O 1
ATOM 1982 N N . THR A 1 258 ? -11.362 9.944 16.818 1.00 43.72 258 THR A N 1
ATOM 1983 C CA . THR A 1 258 ? -12.270 11.097 16.717 1.00 43.72 258 THR A CA 1
ATOM 1984 C C . THR A 1 258 ? -11.965 12.066 17.836 1.00 43.72 258 THR A C 1
ATOM 1986 O O . THR A 1 258 ? -12.306 11.787 18.980 1.00 43.72 258 THR A O 1
ATOM 1989 N N . GLN A 1 259 ? -11.354 13.198 17.492 1.00 40.16 259 GLN A N 1
ATOM 1990 C CA . GLN A 1 259 ? -11.073 14.275 18.429 1.00 40.16 259 GLN A CA 1
ATOM 1991 C C . GLN A 1 259 ? -12.384 14.918 18.892 1.00 40.16 259 GLN A C 1
ATOM 1993 O O . GLN A 1 259 ? -13.106 15.567 18.125 1.00 40.16 259 GLN A O 1
ATOM 1998 N N . LEU A 1 260 ? -12.704 14.737 20.167 1.00 42.38 260 LEU A N 1
ATOM 1999 C CA . LEU A 1 260 ? -13.718 15.538 20.831 1.00 42.38 260 LEU A CA 1
ATOM 2000 C C . LEU A 1 260 ? -13.117 16.919 21.091 1.00 42.38 260 LEU A C 1
ATOM 2002 O O . LEU A 1 260 ? -12.364 17.109 22.038 1.00 42.38 260 LEU A O 1
ATOM 2006 N N . MET A 1 261 ? -13.434 17.902 20.241 1.00 36.16 261 MET A N 1
ATOM 2007 C CA . MET A 1 261 ? -13.229 19.296 20.632 1.00 36.16 261 MET A CA 1
ATOM 2008 C C . MET A 1 261 ? -14.101 19.534 21.860 1.00 36.16 261 MET A C 1
ATOM 2010 O O . MET A 1 261 ? -15.329 19.453 21.756 1.00 36.16 261 MET A O 1
ATOM 2014 N N . GLY A 1 262 ? -13.476 19.809 23.004 1.00 35.06 262 GLY A N 1
ATOM 2015 C CA . GLY A 1 262 ? -14.157 20.225 24.220 1.00 35.06 262 GLY A CA 1
ATOM 2016 C C . GLY A 1 262 ? -14.967 21.486 23.941 1.00 35.06 262 GLY A C 1
ATOM 2017 O O . GLY A 1 262 ? -14.483 22.606 24.081 1.00 35.06 262 GLY A O 1
ATOM 2018 N N . SER A 1 263 ? -16.213 21.333 23.492 1.00 33.88 263 SER A N 1
ATOM 2019 C CA . SER A 1 263 ? -17.100 22.470 23.344 1.00 33.88 263 SER A CA 1
ATOM 2020 C C . SER A 1 263 ? -17.447 22.924 24.747 1.00 33.88 263 SER A C 1
ATOM 2022 O O . SER A 1 263 ? -18.094 22.187 25.495 1.00 33.88 263 SER A O 1
ATOM 2024 N N . GLY A 1 264 ? -17.034 24.144 25.083 1.00 36.09 264 GLY A N 1
ATOM 2025 C CA . GLY A 1 264 ? -17.578 24.874 26.209 1.00 36.09 264 GLY A CA 1
ATOM 2026 C C . GLY A 1 264 ? -19.098 24.739 26.230 1.00 36.09 264 GLY A C 1
ATOM 2027 O O . GLY A 1 264 ? -19.803 25.341 25.426 1.00 36.09 264 GLY A O 1
ATOM 2028 N N . LEU A 1 265 ? -19.598 23.950 27.174 1.00 29.98 265 LEU A N 1
ATOM 2029 C CA . LEU A 1 265 ? -20.943 24.092 27.686 1.00 29.98 265 LEU A CA 1
ATOM 2030 C C . LEU A 1 265 ? -20.802 24.929 28.946 1.00 29.98 265 LEU A C 1
ATOM 2032 O O . LEU A 1 265 ? -20.358 24.481 30.002 1.00 29.98 265 LEU A O 1
ATOM 2036 N N . SER A 1 266 ? -21.127 26.205 28.767 1.00 26.56 266 SER A N 1
ATOM 2037 C CA . SER A 1 266 ? -21.497 27.119 29.830 1.00 26.56 266 SER A CA 1
ATOM 2038 C C . SER A 1 266 ? -22.337 26.400 30.881 1.00 26.56 266 SER A C 1
ATOM 2040 O O . SER A 1 266 ? -23.360 25.799 30.549 1.00 26.56 266 SER A O 1
ATOM 2042 N N . LYS A 1 267 ? -21.938 26.546 32.147 1.00 27.98 267 LYS A N 1
ATOM 2043 C CA . LYS A 1 267 ? -22.863 26.451 33.275 1.00 27.98 267 LYS A CA 1
ATOM 2044 C C . LYS A 1 267 ? -24.128 27.243 32.941 1.00 27.98 267 LYS A C 1
ATOM 2046 O O . LYS A 1 267 ? -24.044 28.463 32.791 1.00 27.98 267 LYS A O 1
ATOM 2051 N N . LEU A 1 268 ? -25.259 26.555 32.882 1.00 30.80 268 LEU A N 1
ATOM 2052 C CA . LEU A 1 268 ? -26.541 27.058 33.359 1.00 30.80 268 LEU A CA 1
ATOM 2053 C C . LEU A 1 268 ? -27.159 25.964 34.223 1.00 30.80 268 LEU A C 1
ATOM 2055 O O . LEU A 1 268 ? -27.260 24.823 33.724 1.00 30.80 268 LEU A O 1
#

Radius of gyration: 19.94 Å; Cα contacts (8 Å, |Δi|>4): 567; chains: 1; bounding box: 51×44×54 Å